Protein AF-A0AAV7S1F8-F1 (afdb_monomer_lite)

InterPro domains:
  IPR021623 Lamina-associated polypeptide 2 alpha, C-terminal [PF11560] (65-197)

Radius of gyration: 31.18 Å; chains: 1; bounding box: 88×42×94 Å

Structure (mmCIF, N/CA/C/O backbone):
data_AF-A0AAV7S1F8-F1
#
_entry.id   AF-A0AAV7S1F8-F1
#
loop_
_atom_site.group_PDB
_atom_site.id
_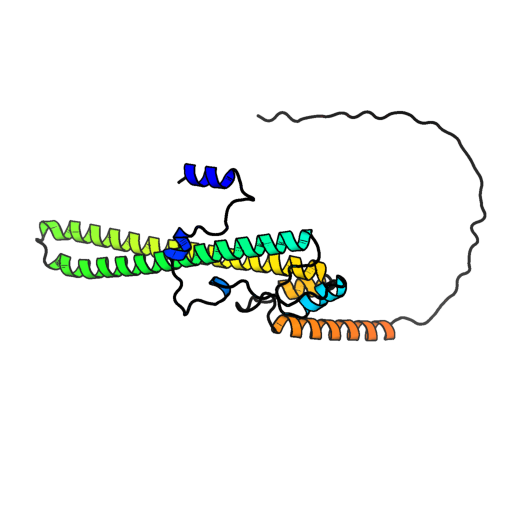atom_site.type_symbol
_atom_site.label_atom_id
_atom_site.label_alt_id
_atom_site.label_comp_id
_atom_site.label_asym_id
_atom_site.label_entity_id
_atom_site.label_seq_id
_atom_site.pdbx_PDB_ins_code
_atom_site.Cartn_x
_atom_site.Cartn_y
_atom_site.Cartn_z
_atom_site.occupancy
_atom_site.B_iso_or_equiv
_atom_site.auth_seq_id
_atom_site.auth_comp_id
_atom_site.auth_asym_id
_atom_site.auth_atom_id
_atom_site.pdbx_PDB_model_num
ATOM 1 N N . MET A 1 1 ? 8.610 -2.572 20.935 1.00 66.56 1 MET A N 1
ATOM 2 C CA . MET A 1 1 ? 8.535 -2.104 19.530 1.00 66.56 1 MET A CA 1
ATOM 3 C C . MET A 1 1 ? 9.903 -1.729 18.959 1.00 66.56 1 MET A C 1
ATOM 5 O O . MET A 1 1 ? 10.378 -2.435 18.079 1.00 66.56 1 MET A O 1
ATOM 9 N N . LEU A 1 2 ? 10.596 -0.712 19.491 1.00 80.00 2 LEU A N 1
ATOM 10 C CA . LEU A 1 2 ? 11.871 -0.218 18.930 1.00 80.00 2 LEU A CA 1
ATOM 11 C C . LEU A 1 2 ? 13.000 -1.264 18.838 1.00 80.00 2 LEU A C 1
ATOM 13 O O . LEU A 1 2 ? 13.726 -1.293 17.851 1.00 80.00 2 LEU A O 1
ATOM 17 N N . ARG A 1 3 ? 13.126 -2.166 19.822 1.00 83.81 3 ARG A N 1
ATOM 18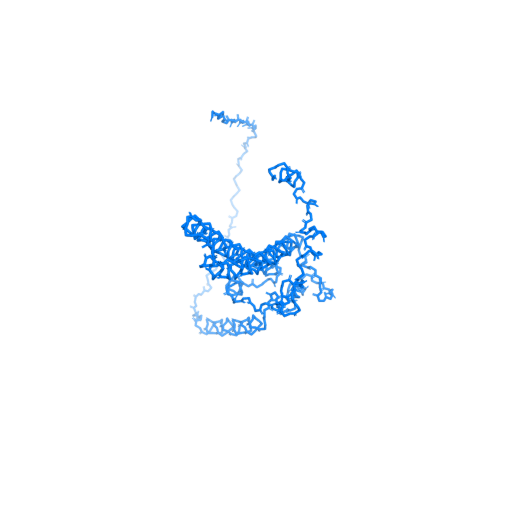 C CA . ARG A 1 3 ? 14.123 -3.256 19.795 1.00 83.81 3 ARG A CA 1
ATOM 19 C C . ARG A 1 3 ? 13.935 -4.193 18.594 1.00 83.81 3 ARG A C 1
ATOM 21 O O . ARG A 1 3 ? 14.906 -4.558 17.945 1.00 83.81 3 ARG A O 1
ATOM 28 N N . HIS A 1 4 ? 12.687 -4.540 18.285 1.00 81.12 4 HIS A N 1
ATOM 29 C CA . HIS A 1 4 ? 12.365 -5.403 17.150 1.00 81.12 4 HIS A CA 1
ATOM 30 C C . HIS A 1 4 ? 12.629 -4.694 15.815 1.00 81.12 4 HIS A C 1
ATOM 32 O O . HIS A 1 4 ? 13.236 -5.275 14.923 1.00 81.12 4 HIS A O 1
ATOM 38 N N . ALA A 1 5 ? 12.261 -3.411 15.708 1.00 82.25 5 ALA A N 1
ATOM 39 C CA . ALA A 1 5 ? 12.555 -2.602 14.525 1.00 82.25 5 ALA A CA 1
ATOM 40 C C . ALA A 1 5 ? 14.068 -2.506 14.257 1.00 82.25 5 ALA A C 1
ATOM 42 O O . ALA A 1 5 ? 14.514 -2.760 13.142 1.00 82.25 5 ALA A O 1
ATOM 43 N N . ARG A 1 6 ? 14.872 -2.241 15.297 1.00 85.25 6 ARG A N 1
ATOM 44 C CA . ARG A 1 6 ? 16.338 -2.191 15.180 1.00 85.25 6 ARG A CA 1
ATOM 45 C C . ARG A 1 6 ? 16.928 -3.495 14.652 1.00 85.25 6 ARG A C 1
ATOM 47 O O . ARG A 1 6 ? 17.835 -3.431 13.838 1.00 85.25 6 ARG A O 1
ATOM 54 N N . GLN A 1 7 ? 16.407 -4.650 15.067 1.00 83.31 7 GLN A N 1
ATOM 55 C CA . GLN A 1 7 ? 16.862 -5.947 14.561 1.00 83.31 7 GLN A CA 1
ATOM 56 C C . GLN A 1 7 ? 16.609 -6.098 13.053 1.00 83.31 7 GLN A C 1
ATOM 58 O O . GLN A 1 7 ? 17.4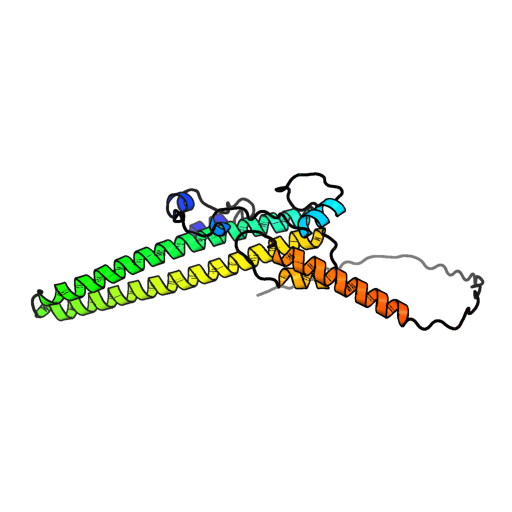80 -6.572 12.333 1.00 83.31 7 GLN A O 1
ATOM 63 N N . ILE A 1 8 ? 15.447 -5.653 12.563 1.00 82.44 8 ILE A N 1
ATOM 64 C CA . ILE A 1 8 ? 15.120 -5.684 11.129 1.00 82.44 8 ILE A CA 1
ATOM 65 C C . ILE A 1 8 ? 16.064 -4.769 10.333 1.00 82.44 8 ILE A C 1
ATOM 67 O O . ILE A 1 8 ? 16.462 -5.117 9.222 1.00 82.44 8 ILE A O 1
ATOM 71 N N . PHE A 1 9 ? 16.448 -3.624 10.902 1.00 85.31 9 PHE A N 1
ATOM 72 C CA . PHE A 1 9 ? 17.325 -2.651 10.245 1.00 85.31 9 PHE A CA 1
ATOM 73 C C . PHE A 1 9 ? 18.791 -3.093 10.131 1.00 85.31 9 PHE A C 1
ATOM 75 O O . PHE A 1 9 ? 19.504 -2.533 9.306 1.00 85.31 9 PHE A O 1
ATOM 82 N N . GLN A 1 10 ? 19.240 -4.096 10.896 1.00 86.25 10 GLN A N 1
ATOM 83 C CA . GLN A 1 10 ? 20.620 -4.600 10.806 1.00 86.25 10 GLN A CA 1
ATOM 84 C C . GLN A 1 10 ? 20.891 -5.366 9.501 1.00 86.25 10 GLN A C 1
ATOM 86 O O . GLN A 1 10 ? 21.996 -5.308 8.972 1.00 86.25 10 GLN A O 1
ATOM 91 N N . GLU A 1 11 ? 19.892 -6.064 8.948 1.00 84.88 11 GLU A N 1
ATOM 92 C CA . GLU A 1 11 ? 20.046 -6.862 7.722 1.00 84.88 11 GLU A CA 1
ATOM 93 C C . GLU A 1 11 ? 18.927 -6.569 6.699 1.00 84.88 11 GLU A C 1
ATOM 95 O O . GLU A 1 11 ? 18.093 -7.433 6.394 1.00 84.88 11 GLU A O 1
ATOM 100 N N . PRO A 1 12 ? 18.892 -5.359 6.108 1.00 79.12 12 PRO A N 1
ATOM 101 C CA . PRO A 1 12 ? 17.776 -4.918 5.264 1.00 79.12 12 PRO A CA 1
ATOM 102 C C . PRO A 1 12 ? 17.577 -5.804 4.021 1.00 79.12 12 PRO A C 1
ATOM 104 O O . PRO A 1 12 ? 16.444 -6.060 3.591 1.00 79.12 12 PRO A O 1
ATOM 107 N N . VAL A 1 13 ? 18.674 -6.337 3.474 1.00 77.62 13 VAL A N 1
ATOM 108 C CA . VAL A 1 13 ? 18.667 -7.211 2.291 1.00 77.62 13 VAL A CA 1
ATOM 109 C C . VAL A 1 13 ? 18.078 -8.588 2.602 1.00 77.62 13 VAL A C 1
ATOM 111 O O . VAL A 1 13 ? 17.335 -9.121 1.782 1.00 77.62 13 VAL A O 1
ATOM 114 N N . LYS A 1 14 ? 18.362 -9.148 3.786 1.00 76.38 14 LYS A N 1
ATOM 115 C CA . LYS A 1 14 ? 17.926 -10.502 4.176 1.00 76.38 14 LYS A CA 1
ATOM 116 C C . LYS A 1 14 ? 16.541 -10.534 4.819 1.00 76.38 14 LYS A C 1
ATOM 118 O O . LYS A 1 14 ? 15.938 -11.600 4.929 1.00 76.38 14 LYS A O 1
ATOM 123 N N . SER A 1 15 ? 16.030 -9.380 5.244 1.00 76.12 15 SER A N 1
ATOM 124 C CA . SER A 1 15 ? 14.695 -9.277 5.826 1.00 76.12 15 SER A CA 1
ATOM 125 C C . SER A 1 15 ? 13.628 -9.798 4.850 1.00 76.12 15 SER A C 1
ATOM 127 O O . SER A 1 15 ? 13.581 -9.429 3.675 1.00 76.12 15 SER A O 1
ATOM 129 N N . ARG A 1 16 ? 12.764 -10.698 5.328 1.00 70.44 16 ARG A N 1
ATOM 130 C CA . ARG A 1 16 ? 11.658 -11.232 4.526 1.00 70.44 16 ARG A CA 1
ATOM 131 C C . ARG A 1 16 ? 10.566 -10.180 4.360 1.00 70.44 16 ARG A C 1
ATOM 133 O O . ARG A 1 16 ? 10.306 -9.387 5.260 1.00 70.44 16 ARG A O 1
ATOM 140 N N . ALA A 1 17 ? 9.887 -10.219 3.215 1.00 70.44 17 ALA A N 1
ATOM 141 C CA . ALA A 1 17 ? 8.720 -9.379 2.952 1.00 70.44 17 ALA A CA 1
ATOM 142 C C . ALA A 1 17 ? 7.570 -9.667 3.937 1.00 70.44 17 ALA A C 1
ATOM 144 O O . ALA A 1 17 ? 6.863 -8.753 4.345 1.00 70.44 17 ALA A O 1
ATOM 145 N N . ILE A 1 18 ? 7.407 -10.932 4.341 1.00 71.81 18 ILE A N 1
ATOM 146 C CA . ILE A 1 18 ? 6.324 -11.391 5.216 1.00 71.81 18 ILE A CA 1
ATOM 147 C C . ILE A 1 18 ? 6.887 -12.300 6.307 1.00 71.81 18 ILE A C 1
ATOM 149 O O . ILE A 1 18 ? 7.788 -13.107 6.064 1.00 71.81 18 ILE A O 1
ATOM 153 N N . THR A 1 19 ? 6.309 -12.211 7.504 1.00 71.50 19 THR A N 1
ATOM 154 C CA . THR A 1 19 ? 6.464 -13.255 8.521 1.00 71.50 19 THR A CA 1
ATOM 155 C C . THR A 1 19 ? 5.330 -14.280 8.379 1.00 71.50 19 THR A C 1
ATOM 157 O O . THR A 1 19 ? 4.173 -13.868 8.283 1.00 71.50 19 THR A O 1
ATOM 160 N N . PRO A 1 20 ? 5.596 -15.599 8.453 1.00 72.56 20 PRO A N 1
ATOM 161 C CA . PRO A 1 20 ? 4.551 -16.634 8.367 1.00 72.56 20 PRO A CA 1
ATOM 162 C C . PRO A 1 20 ? 3.400 -16.442 9.369 1.00 72.56 20 PRO A C 1
ATOM 164 O O . PRO A 1 20 ? 2.266 -16.861 9.150 1.00 72.56 20 PRO A O 1
ATOM 167 N N . ARG A 1 21 ? 3.682 -15.756 10.483 1.00 78.06 21 ARG A N 1
ATOM 168 C CA . ARG A 1 21 ? 2.693 -15.384 11.497 1.00 78.06 21 ARG A CA 1
ATOM 169 C C . ARG A 1 21 ? 1.596 -14.470 10.948 1.00 78.06 21 ARG A C 1
ATOM 171 O O . ARG A 1 21 ? 0.434 -14.670 11.283 1.00 78.06 21 ARG A O 1
ATOM 178 N N . VAL A 1 22 ? 1.962 -13.453 10.167 1.00 77.75 22 VAL A N 1
ATOM 179 C CA . VAL A 1 22 ? 1.009 -12.478 9.607 1.00 77.75 22 VAL A CA 1
ATOM 180 C C . VAL A 1 22 ? 0.102 -13.162 8.591 1.00 77.75 22 VAL A C 1
ATOM 182 O O . VAL A 1 22 ? -1.111 -13.012 8.670 1.00 77.75 22 VAL A O 1
ATOM 185 N N . GLU A 1 23 ? 0.681 -13.992 7.727 1.00 72.81 23 GLU A N 1
ATOM 186 C CA . GLU A 1 23 ? -0.046 -14.752 6.709 1.00 72.81 23 GLU A CA 1
ATOM 187 C C . GLU A 1 23 ? -1.059 -15.734 7.317 1.00 72.81 23 GLU A C 1
ATOM 189 O O . GLU A 1 23 ? -2.198 -15.818 6.865 1.00 72.81 23 GLU A O 1
ATOM 194 N N . LYS A 1 24 ? -0.685 -16.425 8.403 1.00 81.94 24 LYS A N 1
ATOM 195 C CA . LYS A 1 24 ? -1.595 -17.337 9.111 1.00 81.94 24 LYS A CA 1
ATOM 196 C C . LYS A 1 24 ? -2.713 -16.604 9.860 1.00 81.94 24 LYS A C 1
ATOM 198 O O . LYS A 1 24 ? -3.816 -17.139 9.958 1.00 81.94 24 LYS A O 1
ATOM 203 N N . LYS A 1 25 ? -2.415 -15.432 10.436 1.00 84.38 25 LYS A N 1
ATOM 204 C CA . LYS A 1 25 ? -3.330 -14.706 11.330 1.00 84.38 25 LYS A CA 1
ATOM 205 C C . LYS A 1 25 ? -4.351 -13.855 10.576 1.00 84.38 25 LYS A C 1
ATOM 207 O O . LYS A 1 25 ? -5.507 -13.825 10.978 1.00 84.38 25 LYS A O 1
ATOM 212 N N . TYR A 1 26 ? -3.932 -13.169 9.517 1.00 81.81 26 TYR A N 1
ATOM 213 C CA . TYR A 1 26 ? -4.764 -12.211 8.787 1.00 81.81 26 TYR A CA 1
ATOM 214 C C . TYR A 1 26 ? -5.081 -12.765 7.400 1.00 81.81 26 TYR A C 1
ATOM 216 O O . TYR A 1 26 ? -4.536 -12.319 6.386 1.00 81.81 26 TYR A O 1
ATOM 224 N N . LYS A 1 27 ? -5.919 -13.806 7.376 1.00 71.44 27 LYS A N 1
ATOM 225 C CA . LYS A 1 27 ? -6.374 -14.418 6.127 1.00 71.44 27 LYS A CA 1
ATOM 226 C C . LYS A 1 27 ? -7.294 -13.442 5.397 1.00 71.44 27 LYS A C 1
ATOM 228 O O . LYS A 1 27 ? -8.265 -12.965 5.974 1.00 71.44 27 LYS A O 1
ATOM 233 N N . ALA A 1 28 ? -6.967 -13.172 4.140 1.00 64.56 28 ALA A N 1
ATOM 234 C CA . ALA A 1 28 ? -7.835 -12.445 3.229 1.00 64.56 28 ALA A CA 1
ATOM 235 C C . ALA A 1 28 ? -9.097 -13.285 2.948 1.00 64.56 28 ALA A C 1
ATOM 237 O O . ALA A 1 28 ? -8.958 -14.486 2.677 1.00 64.56 28 ALA A O 1
ATOM 238 N N . PRO A 1 29 ? -10.309 -12.709 3.022 1.00 66.31 29 PRO A N 1
ATOM 239 C CA . PRO A 1 29 ? -11.496 -13.324 2.447 1.00 66.31 29 PRO A CA 1
ATOM 240 C C . PRO A 1 29 ? -11.254 -13.707 0.977 1.00 66.31 29 PRO A C 1
ATOM 242 O O . PRO A 1 29 ? -10.522 -13.010 0.277 1.00 66.31 29 PRO A O 1
ATOM 245 N N . PRO A 1 30 ? -11.879 -14.779 0.465 1.00 58.81 30 PRO A N 1
ATOM 246 C CA . PRO A 1 30 ? -11.721 -15.192 -0.934 1.00 58.81 30 PRO A CA 1
ATOM 247 C C . PRO A 1 30 ? -12.235 -14.151 -1.946 1.00 58.81 30 PRO A C 1
ATOM 249 O O . PRO A 1 30 ? -11.937 -14.255 -3.130 1.00 58.81 30 PRO A O 1
ATOM 252 N N . THR A 1 31 ? -12.990 -13.152 -1.485 1.00 63.97 31 THR A N 1
ATOM 253 C CA . THR A 1 31 ? -13.454 -11.990 -2.255 1.00 63.97 31 THR A CA 1
ATOM 254 C C . THR A 1 31 ? -12.429 -10.860 -2.361 1.00 63.97 31 THR A C 1
ATOM 256 O O . THR A 1 31 ? -12.685 -9.899 -3.083 1.00 63.97 31 THR A O 1
ATOM 259 N N . ASP A 1 32 ? -11.300 -10.931 -1.649 1.00 64.56 32 ASP A N 1
ATOM 260 C CA . ASP A 1 32 ? -10.269 -9.900 -1.745 1.00 64.56 32 ASP A CA 1
ATOM 261 C C . ASP A 1 32 ? -9.616 -9.917 -3.140 1.00 64.56 32 ASP A C 1
ATOM 263 O O . ASP A 1 32 ? -9.343 -10.990 -3.689 1.00 64.56 32 ASP A O 1
ATOM 267 N N . PRO A 1 33 ? -9.314 -8.741 -3.713 1.00 61.56 33 PRO A N 1
ATOM 268 C CA . PRO A 1 33 ? -8.712 -8.641 -5.033 1.00 61.56 33 PRO A CA 1
ATOM 269 C C . PRO A 1 33 ? -7.423 -9.463 -5.186 1.00 61.56 33 PRO A C 1
ATOM 271 O O . PRO A 1 33 ? -6.536 -9.456 -4.324 1.00 61.56 33 PRO A O 1
ATOM 274 N N . ALA A 1 34 ? -7.267 -10.118 -6.338 1.00 57.59 34 ALA A N 1
ATOM 275 C CA . ALA A 1 34 ? -6.130 -10.990 -6.634 1.00 57.59 34 ALA A CA 1
ATOM 276 C C 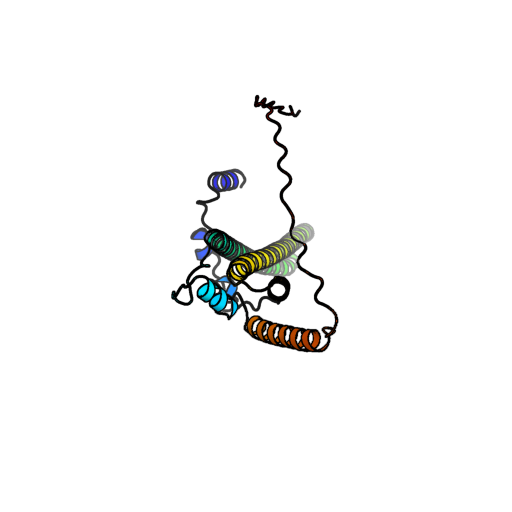. ALA A 1 34 ? -4.758 -10.283 -6.557 1.00 57.59 34 ALA A C 1
ATOM 278 O O . ALA A 1 34 ? -3.747 -10.945 -6.295 1.00 57.59 34 ALA A O 1
ATOM 279 N N . PHE A 1 35 ? -4.687 -8.951 -6.712 1.00 60.59 35 PHE A N 1
ATOM 280 C CA . PHE A 1 35 ? -3.431 -8.199 -6.549 1.00 60.59 35 PHE A CA 1
ATOM 281 C C . PHE A 1 35 ? -2.872 -8.238 -5.125 1.00 60.59 35 PHE A C 1
ATOM 283 O O . PHE A 1 35 ? -1.682 -7.998 -4.920 1.00 60.59 35 PHE A O 1
ATOM 290 N N . ILE A 1 36 ? -3.715 -8.537 -4.134 1.00 59.09 36 ILE A N 1
ATOM 291 C CA . ILE A 1 36 ? -3.320 -8.614 -2.728 1.00 59.09 36 ILE A CA 1
ATOM 292 C C . ILE A 1 36 ? -2.610 -9.951 -2.456 1.00 59.09 36 ILE A C 1
ATOM 294 O O . ILE A 1 36 ? -1.853 -10.066 -1.491 1.00 59.09 36 ILE A O 1
ATOM 298 N N . THR A 1 37 ? -2.834 -10.982 -3.277 1.00 54.97 37 THR A N 1
ATOM 299 C CA . THR A 1 37 ? -2.395 -12.368 -3.028 1.00 54.97 37 THR A CA 1
ATOM 300 C C . THR A 1 37 ? -1.407 -12.908 -4.061 1.00 54.97 37 THR A C 1
ATOM 302 O O . THR A 1 37 ? -0.633 -13.803 -3.724 1.00 54.97 37 THR A O 1
ATOM 305 N N . SER A 1 38 ? -1.383 -12.369 -5.283 1.00 56.78 38 SER A N 1
ATOM 306 C CA . SER A 1 38 ? -0.621 -12.932 -6.403 1.00 56.78 38 SER A CA 1
ATOM 307 C C . SER A 1 38 ? 0.485 -12.003 -6.915 1.00 56.78 38 SER A C 1
ATOM 309 O O . SER A 1 38 ? 0.384 -10.774 -6.889 1.00 56.78 38 SER A O 1
ATOM 311 N N . GLN A 1 39 ? 1.583 -12.596 -7.399 1.00 69.69 39 GLN A N 1
ATOM 312 C CA . GLN A 1 39 ? 2.543 -11.849 -8.206 1.00 69.69 39 GLN A CA 1
ATOM 313 C C . GLN A 1 39 ? 1.846 -11.476 -9.512 1.00 69.69 39 GLN A C 1
ATOM 315 O O . GLN A 1 39 ? 1.637 -12.349 -10.344 1.00 69.69 39 GLN A O 1
ATOM 320 N N . LEU A 1 40 ? 1.492 -10.196 -9.674 1.00 73.62 40 LEU A N 1
ATOM 321 C CA . LEU A 1 40 ? 0.852 -9.705 -10.899 1.00 73.62 40 LEU A CA 1
ATOM 322 C C . LEU A 1 40 ? 1.651 -10.178 -12.121 1.00 73.62 40 LEU A C 1
ATOM 324 O O . LEU A 1 40 ? 2.833 -9.788 -12.217 1.00 73.62 40 LEU A O 1
ATOM 328 N N . PRO A 1 41 ? 1.050 -10.998 -13.003 1.00 73.81 41 PRO A N 1
ATOM 329 C CA . PRO A 1 41 ? 1.728 -11.491 -14.184 1.00 73.81 41 PRO A CA 1
ATOM 330 C C . PRO A 1 41 ? 2.096 -10.299 -15.070 1.00 73.81 41 PRO A C 1
ATOM 332 O O . PRO A 1 41 ? 1.373 -9.292 -15.108 1.00 73.81 41 PRO A O 1
ATOM 335 N N . PRO A 1 42 ? 3.263 -10.349 -15.725 1.00 68.56 42 PRO A N 1
ATOM 336 C CA . PRO A 1 42 ? 3.742 -9.219 -16.493 1.00 68.56 42 PRO A CA 1
ATOM 337 C C . PRO A 1 42 ? 3.231 -9.240 -17.949 1.00 68.56 42 PRO A C 1
ATOM 339 O O . PRO A 1 42 ? 3.494 -8.281 -18.665 1.00 68.56 42 PRO A O 1
ATOM 342 N N . ASP A 1 43 ? 2.520 -10.288 -18.383 1.00 77.00 43 ASP A N 1
ATOM 343 C CA . ASP A 1 43 ? 2.101 -10.531 -19.774 1.00 77.00 43 ASP A CA 1
ATOM 344 C C . ASP A 1 43 ? 1.532 -9.284 -20.474 1.00 77.00 43 ASP A C 1
ATOM 346 O O . ASP A 1 43 ? 0.473 -8.779 -20.123 1.00 77.00 43 ASP A O 1
ATOM 350 N N . SER A 1 44 ? 2.287 -8.768 -21.451 1.00 83.44 44 SER A N 1
ATOM 351 C CA . SER A 1 44 ? 1.964 -7.581 -22.256 1.00 83.44 44 SER A CA 1
ATOM 352 C C . SER A 1 44 ? 2.965 -7.436 -23.409 1.00 83.44 44 SER A C 1
ATOM 354 O O . SER A 1 44 ? 4.084 -7.973 -23.368 1.00 83.44 44 SER A O 1
ATOM 356 N N . VAL A 1 45 ? 2.611 -6.630 -24.418 1.00 84.94 45 VAL A N 1
ATOM 357 C CA . VAL A 1 45 ? 3.517 -6.176 -25.489 1.00 84.94 45 VAL A CA 1
ATOM 358 C C . VAL A 1 45 ? 4.811 -5.568 -24.931 1.00 84.94 45 VAL A C 1
ATOM 360 O O . VAL A 1 45 ? 5.868 -5.702 -25.555 1.00 84.94 45 VAL A O 1
ATOM 363 N N . VAL A 1 46 ? 4.775 -4.945 -23.746 1.00 83.69 46 VAL A N 1
ATOM 364 C CA . VAL A 1 46 ? 5.969 -4.385 -23.089 1.00 83.69 46 VAL A CA 1
ATOM 365 C C . VAL A 1 46 ? 6.983 -5.467 -22.734 1.00 83.69 46 VAL A C 1
ATOM 367 O O . VAL A 1 46 ? 8.175 -5.325 -23.024 1.00 83.69 46 VAL A O 1
ATOM 370 N N . VAL A 1 47 ? 6.514 -6.569 -22.152 1.00 85.38 47 VAL A N 1
ATOM 371 C CA . VAL A 1 47 ? 7.358 -7.716 -21.801 1.00 85.38 47 VAL A CA 1
ATOM 372 C C . VAL A 1 47 ? 7.887 -8.397 -23.050 1.00 85.38 47 VAL A C 1
ATOM 374 O O . VAL A 1 47 ? 9.078 -8.703 -23.121 1.00 85.38 47 VAL A O 1
ATOM 377 N N . GLY A 1 48 ? 7.034 -8.574 -24.063 1.00 84.50 48 GLY A N 1
ATOM 378 C CA . GLY A 1 48 ? 7.443 -9.114 -25.358 1.00 84.50 48 GLY A CA 1
ATOM 379 C C . GLY A 1 48 ? 8.561 -8.288 -26.003 1.00 84.50 48 GLY A C 1
ATOM 380 O O . GLY A 1 48 ? 9.577 -8.841 -26.429 1.00 84.50 48 GLY A O 1
ATOM 381 N N . ALA A 1 49 ? 8.428 -6.958 -26.008 1.00 84.38 49 ALA A N 1
ATOM 382 C CA . ALA A 1 49 ? 9.444 -6.047 -26.534 1.00 84.38 49 ALA A CA 1
ATOM 383 C C . ALA A 1 49 ? 10.765 -6.129 -25.750 1.00 84.38 49 ALA A C 1
ATOM 385 O O . ALA A 1 49 ? 11.834 -6.237 -26.355 1.00 84.38 49 ALA A O 1
ATOM 386 N N . ALA A 1 50 ? 10.698 -6.145 -24.415 1.00 84.62 50 ALA A N 1
ATOM 387 C CA . ALA A 1 50 ? 11.872 -6.290 -23.554 1.00 84.62 50 ALA A CA 1
ATOM 388 C C . ALA A 1 50 ? 12.621 -7.607 -23.806 1.00 84.62 50 ALA A C 1
ATOM 390 O O . ALA A 1 50 ? 13.847 -7.613 -23.932 1.00 84.62 50 ALA A O 1
ATOM 391 N N . ARG A 1 51 ? 11.890 -8.719 -23.939 1.00 84.50 51 ARG A N 1
ATOM 392 C CA . ARG A 1 51 ? 12.468 -10.044 -24.213 1.00 84.50 51 ARG A CA 1
ATOM 393 C C . ARG A 1 51 ? 13.096 -10.126 -25.595 1.00 84.50 51 ARG A C 1
ATOM 395 O O . ARG A 1 51 ? 14.236 -10.575 -25.711 1.00 84.50 51 ARG A O 1
ATOM 402 N N . LYS A 1 52 ? 12.392 -9.630 -26.619 1.00 84.56 52 LYS A N 1
ATOM 403 C CA . LYS A 1 52 ? 12.898 -9.581 -27.996 1.00 84.56 52 LYS A CA 1
ATOM 404 C C . LYS A 1 52 ? 14.214 -8.814 -28.066 1.00 84.56 52 LYS A C 1
ATOM 406 O O . LYS A 1 52 ? 15.160 -9.281 -28.685 1.00 84.56 52 LYS A O 1
ATOM 411 N N . ARG A 1 53 ? 14.300 -7.665 -27.392 1.00 82.19 53 ARG A N 1
ATOM 412 C CA . ARG A 1 53 ? 15.521 -6.850 -27.362 1.00 82.19 53 ARG A CA 1
ATOM 413 C C . ARG A 1 53 ? 16.695 -7.555 -26.680 1.00 82.19 53 ARG A C 1
ATOM 415 O O . ARG A 1 53 ? 17.841 -7.309 -27.036 1.00 82.19 53 ARG A O 1
ATOM 422 N N . ALA A 1 54 ? 16.416 -8.416 -25.708 1.00 80.38 54 ALA A N 1
ATOM 423 C CA . ALA A 1 54 ? 17.426 -9.182 -24.992 1.00 80.38 54 ALA A CA 1
ATOM 424 C C . ALA A 1 54 ? 17.789 -10.521 -25.653 1.00 80.38 54 ALA A C 1
ATOM 426 O O . ALA A 1 54 ? 18.560 -11.274 -25.064 1.00 80.38 54 ALA A O 1
ATOM 427 N N . ASN A 1 55 ? 17.231 -10.838 -26.831 1.00 78.38 55 ASN A N 1
ATOM 428 C CA . ASN A 1 55 ? 17.364 -12.145 -27.485 1.00 78.38 55 ASN A CA 1
ATOM 429 C C . ASN A 1 55 ? 17.039 -13.323 -26.538 1.00 78.38 55 ASN A C 1
ATOM 431 O O . ASN A 1 55 ? 17.683 -14.368 -26.583 1.00 78.38 55 ASN A O 1
ATOM 435 N N . SER A 1 56 ? 16.056 -13.139 -25.649 1.00 69.75 56 SER A N 1
ATOM 436 C CA . SER A 1 56 ? 15.693 -14.110 -24.610 1.00 69.75 56 SER A CA 1
ATOM 437 C C . SER A 1 56 ? 14.389 -14.828 -24.963 1.00 69.75 56 SER A C 1
ATOM 439 O O . SER A 1 56 ? 13.371 -14.171 -25.173 1.00 69.75 56 SER A O 1
ATOM 441 N N . TYR A 1 57 ? 14.401 -16.167 -24.968 1.00 60.84 57 TYR A N 1
ATOM 442 C CA . TYR A 1 57 ? 13.256 -17.028 -25.329 1.00 60.84 57 TYR A CA 1
ATOM 443 C C . TYR A 1 57 ? 12.498 -17.619 -24.122 1.00 60.84 57 TYR A C 1
ATOM 445 O O . TYR A 1 57 ? 11.732 -18.567 -24.261 1.00 60.84 57 TYR A O 1
ATOM 453 N N . THR A 1 58 ? 12.716 -17.099 -22.916 1.00 57.97 58 THR A N 1
ATOM 454 C CA . THR A 1 58 ? 12.119 -17.626 -21.678 1.00 57.97 58 THR A CA 1
ATOM 455 C C . THR A 1 58 ? 10.650 -17.215 -21.474 1.00 57.97 58 THR A C 1
ATOM 457 O O . THR A 1 58 ? 10.249 -16.094 -21.798 1.00 57.97 58 THR A O 1
ATOM 460 N N . SER A 1 59 ? 9.862 -18.145 -20.915 1.00 56.53 59 SER A N 1
ATOM 461 C CA . SER A 1 59 ? 8.400 -18.088 -20.725 1.00 56.53 59 SER A CA 1
ATOM 462 C C . SER A 1 59 ? 7.894 -17.008 -19.744 1.00 56.53 59 SER A C 1
ATOM 464 O O . SER A 1 59 ? 8.674 -16.383 -19.027 1.00 56.53 59 SER A O 1
ATOM 466 N N . GLY A 1 60 ? 6.560 -16.825 -19.727 1.00 55.47 60 GLY A N 1
ATOM 467 C CA . GLY A 1 60 ? 5.724 -15.794 -19.069 1.00 55.47 60 GLY A CA 1
ATOM 468 C C . GLY A 1 60 ? 6.209 -15.165 -17.757 1.00 55.47 60 GLY A C 1
ATOM 469 O O . GLY A 1 60 ? 6.197 -13.941 -17.656 1.00 55.47 60 GLY A O 1
ATOM 470 N N . ASP A 1 61 ? 6.770 -15.936 -16.826 1.00 62.78 61 ASP A N 1
ATOM 471 C CA . ASP A 1 61 ? 7.177 -15.439 -15.498 1.00 62.78 61 ASP A CA 1
ATOM 472 C C . ASP A 1 61 ? 8.644 -14.999 -15.367 1.00 62.78 61 ASP A C 1
ATOM 474 O O . ASP A 1 61 ? 9.098 -14.615 -14.282 1.00 62.78 61 ASP A O 1
ATOM 478 N N . ALA A 1 62 ? 9.421 -15.042 -16.452 1.00 68.88 62 ALA A N 1
ATOM 479 C CA . ALA A 1 62 ? 10.827 -14.658 -16.401 1.00 68.88 62 ALA A CA 1
ATOM 480 C C . ALA A 1 62 ? 10.995 -13.177 -15.996 1.00 68.88 62 ALA A C 1
ATOM 482 O O . ALA A 1 62 ? 10.225 -12.334 -16.460 1.00 68.88 62 ALA A O 1
ATOM 483 N N . PRO A 1 63 ? 11.998 -12.833 -15.164 1.00 79.50 63 PRO A N 1
ATOM 484 C CA . PRO A 1 63 ? 12.249 -11.457 -14.739 1.00 79.50 63 PRO A CA 1
ATOM 485 C C . PRO A 1 63 ? 12.785 -10.594 -15.902 1.00 79.50 63 PRO A C 1
ATOM 487 O O . PRO A 1 63 ? 13.164 -11.144 -16.942 1.00 79.50 63 PRO A O 1
ATOM 490 N N . PRO A 1 64 ? 12.878 -9.256 -15.743 1.00 82.44 64 PRO A N 1
ATOM 491 C CA . PRO A 1 64 ? 13.482 -8.393 -16.756 1.00 82.44 64 PRO A CA 1
ATOM 492 C C . PRO A 1 64 ? 14.882 -8.885 -17.176 1.00 82.44 64 PRO A C 1
ATOM 494 O O . PRO A 1 64 ? 15.605 -9.451 -16.359 1.00 82.44 64 PRO A O 1
ATOM 497 N N . PRO A 1 65 ? 15.315 -8.681 -18.425 1.00 83.56 65 PRO A N 1
ATOM 498 C CA . PRO A 1 65 ? 16.586 -9.237 -18.896 1.00 83.56 65 PRO A CA 1
ATOM 499 C C . PRO A 1 65 ? 17.823 -8.558 -18.281 1.00 83.56 65 PRO A C 1
ATOM 501 O O . PRO A 1 65 ? 18.824 -9.213 -17.990 1.00 83.56 65 PRO A O 1
ATOM 504 N N . ASP A 1 66 ? 17.752 -7.248 -18.047 1.00 88.44 66 ASP A N 1
ATOM 505 C CA . ASP A 1 66 ? 18.845 -6.451 -17.483 1.00 88.44 66 ASP A CA 1
ATOM 506 C C . ASP A 1 66 ? 19.005 -6.662 -15.967 1.00 88.44 66 ASP A C 1
ATOM 508 O O . ASP A 1 66 ? 18.027 -6.682 -15.219 1.00 88.44 66 ASP A O 1
ATOM 512 N N . LYS A 1 67 ? 20.254 -6.756 -15.489 1.00 90.25 67 LYS A N 1
ATOM 513 C CA . LYS A 1 67 ? 20.577 -7.024 -14.077 1.00 90.25 67 LYS A CA 1
ATOM 514 C C . LYS A 1 67 ? 19.985 -5.980 -13.131 1.00 90.25 67 LYS A C 1
ATOM 516 O O . LYS A 1 67 ? 19.447 -6.370 -12.096 1.00 90.25 67 LYS A O 1
ATOM 521 N N . GLU A 1 68 ? 20.078 -4.695 -13.461 1.00 92.00 68 GLU A N 1
ATOM 522 C CA . GLU A 1 68 ? 19.533 -3.633 -12.606 1.00 92.00 68 GLU A CA 1
ATOM 523 C C . GLU A 1 68 ? 18.004 -3.630 -12.639 1.00 92.00 68 GLU A C 1
ATOM 525 O O . GLU A 1 68 ? 17.353 -3.564 -11.599 1.00 92.00 68 GLU A O 1
ATOM 530 N N . SER A 1 69 ? 17.417 -3.836 -13.815 1.00 91.25 69 SER A N 1
ATOM 531 C CA . SER A 1 69 ? 15.967 -3.964 -13.975 1.00 91.25 69 SER A CA 1
ATOM 532 C C . SER A 1 69 ? 15.398 -5.148 -13.180 1.00 91.25 69 SER A C 1
ATOM 534 O O . SER A 1 69 ? 14.354 -5.016 -12.546 1.00 91.25 69 SER A O 1
ATOM 536 N N . ARG A 1 70 ? 16.115 -6.280 -13.093 1.00 90.88 70 ARG A N 1
ATOM 537 C CA . ARG A 1 70 ? 15.734 -7.395 -12.202 1.00 90.88 70 ARG A CA 1
ATOM 538 C C . ARG A 1 70 ? 15.699 -6.998 -10.736 1.00 90.88 70 ARG A C 1
ATOM 540 O O . ARG A 1 70 ? 14.785 -7.404 -10.025 1.00 90.88 70 ARG A O 1
ATOM 547 N N . LYS A 1 71 ? 16.685 -6.224 -10.275 1.00 92.00 71 LYS A N 1
ATOM 548 C CA . LYS A 1 71 ? 16.719 -5.748 -8.886 1.00 92.00 71 LYS A CA 1
ATOM 549 C C . LYS A 1 71 ? 15.537 -4.826 -8.599 1.00 92.00 71 LYS A C 1
ATOM 551 O O . LYS A 1 71 ? 14.912 -4.979 -7.555 1.00 92.00 71 LYS A O 1
ATOM 556 N N . PHE A 1 72 ? 15.205 -3.922 -9.523 1.00 92.69 72 PHE A N 1
ATOM 557 C CA . PHE A 1 72 ? 14.049 -3.037 -9.378 1.00 92.69 72 PHE A CA 1
ATOM 558 C C . PHE A 1 72 ? 12.723 -3.800 -9.375 1.00 92.69 72 PHE A C 1
ATOM 560 O O . PHE A 1 72 ? 11.906 -3.563 -8.489 1.00 92.69 72 PHE A O 1
ATOM 567 N N . ASP A 1 73 ? 12.517 -4.755 -10.288 1.00 91.50 73 ASP A N 1
ATOM 568 C CA . ASP A 1 73 ? 11.298 -5.577 -10.277 1.00 91.50 73 ASP A CA 1
ATOM 569 C C . ASP A 1 73 ? 11.196 -6.410 -8.989 1.00 91.50 73 ASP A C 1
ATOM 571 O O . ASP A 1 73 ? 10.142 -6.429 -8.356 1.00 91.50 73 ASP A O 1
ATOM 575 N N . ALA A 1 74 ? 12.297 -7.014 -8.526 1.00 89.38 74 ALA A N 1
ATOM 576 C CA . ALA A 1 74 ? 12.324 -7.751 -7.263 1.00 89.38 74 ALA A CA 1
ATOM 577 C C . ALA A 1 74 ? 12.019 -6.855 -6.048 1.00 89.38 74 ALA A C 1
ATOM 579 O O . ALA A 1 74 ? 11.246 -7.245 -5.169 1.00 89.38 74 ALA A O 1
ATOM 580 N N . ALA A 1 75 ? 12.586 -5.645 -6.004 1.00 90.62 75 ALA A N 1
ATOM 581 C CA . ALA A 1 75 ? 12.298 -4.662 -4.964 1.00 90.62 75 ALA A CA 1
ATOM 582 C C . ALA A 1 75 ? 10.822 -4.246 -4.994 1.00 90.62 75 ALA A C 1
ATOM 584 O O . ALA A 1 75 ? 10.153 -4.288 -3.963 1.00 90.62 75 ALA A O 1
ATOM 585 N N . GLY A 1 76 ? 10.284 -3.935 -6.174 1.00 91.31 76 GLY A N 1
ATOM 586 C CA . GLY A 1 76 ? 8.874 -3.606 -6.344 1.00 91.31 76 GLY A CA 1
ATOM 587 C C . GLY A 1 76 ? 7.951 -4.755 -5.926 1.00 91.31 76 GLY A C 1
ATOM 588 O O . GLY A 1 76 ? 7.014 -4.535 -5.168 1.00 91.31 76 GLY A O 1
ATOM 589 N N . LYS A 1 77 ? 8.243 -6.006 -6.309 1.00 88.50 77 LYS A N 1
ATOM 590 C CA . LYS A 1 77 ? 7.490 -7.190 -5.848 1.00 88.50 77 LYS A CA 1
ATOM 591 C C . LYS A 1 77 ? 7.492 -7.303 -4.323 1.00 88.50 77 LYS A C 1
ATOM 593 O O . LYS A 1 77 ? 6.444 -7.526 -3.722 1.00 88.50 77 LYS A O 1
ATOM 598 N N . ARG A 1 78 ? 8.651 -7.108 -3.686 1.00 89.00 78 ARG A N 1
ATOM 599 C CA . ARG A 1 78 ? 8.781 -7.136 -2.222 1.00 89.00 78 ARG A CA 1
ATOM 600 C C . ARG A 1 78 ? 7.949 -6.042 -1.548 1.00 89.00 78 ARG A C 1
ATOM 602 O O . ARG A 1 78 ? 7.246 -6.347 -0.588 1.00 89.00 78 ARG A O 1
ATOM 609 N N . VAL A 1 79 ? 8.000 -4.810 -2.058 1.00 90.75 79 VAL A N 1
ATOM 610 C CA . VAL A 1 79 ? 7.222 -3.677 -1.528 1.00 90.75 79 VAL A CA 1
ATOM 611 C C . VAL A 1 79 ? 5.720 -3.915 -1.704 1.00 90.75 79 VAL A C 1
ATOM 613 O O . VAL A 1 79 ? 4.968 -3.725 -0.751 1.00 90.75 79 VAL A O 1
ATOM 616 N N . ALA A 1 80 ? 5.284 -4.404 -2.870 1.00 89.00 80 ALA A N 1
ATOM 617 C CA . ALA A 1 80 ? 3.881 -4.740 -3.122 1.00 89.00 80 ALA A CA 1
ATOM 618 C C . ALA A 1 80 ? 3.367 -5.783 -2.120 1.00 89.00 80 ALA A C 1
ATOM 620 O O . ALA A 1 80 ? 2.328 -5.589 -1.496 1.00 89.00 80 ALA A O 1
ATOM 621 N N . VAL A 1 81 ? 4.138 -6.852 -1.902 1.00 86.38 81 VAL A N 1
ATOM 622 C CA . VAL A 1 81 ? 3.807 -7.897 -0.929 1.00 86.38 81 VAL A CA 1
ATOM 623 C C . VAL A 1 81 ? 3.735 -7.337 0.497 1.00 86.38 81 VAL A C 1
ATOM 625 O O . VAL A 1 81 ? 2.802 -7.649 1.235 1.00 86.38 81 VAL A O 1
ATOM 628 N N . GLN A 1 82 ? 4.689 -6.502 0.911 1.00 88.19 82 GLN A N 1
ATOM 629 C CA . GLN A 1 82 ? 4.669 -5.877 2.239 1.00 88.19 82 GLN A CA 1
ATOM 630 C C . GLN A 1 82 ? 3.427 -5.007 2.440 1.00 88.19 82 GLN A C 1
ATOM 632 O O . GLN A 1 82 ? 2.740 -5.131 3.455 1.00 88.19 82 GLN A O 1
ATOM 637 N N . ALA A 1 83 ? 3.110 -4.173 1.454 1.00 90.56 83 ALA A N 1
ATOM 638 C CA . ALA A 1 83 ? 1.961 -3.287 1.498 1.00 90.56 83 ALA A CA 1
ATOM 639 C C . ALA A 1 83 ? 0.632 -4.055 1.483 1.00 90.56 83 ALA A C 1
ATOM 641 O O . ALA A 1 83 ? -0.244 -3.762 2.290 1.00 90.56 83 ALA A O 1
ATOM 642 N N . ALA A 1 84 ? 0.506 -5.103 0.666 1.00 87.44 84 ALA A N 1
ATOM 643 C CA . ALA A 1 84 ? -0.665 -5.979 0.670 1.00 87.44 84 ALA A CA 1
ATOM 644 C C . ALA A 1 84 ? -0.915 -6.602 2.055 1.00 87.44 84 ALA A C 1
ATOM 646 O O . ALA A 1 84 ? -2.050 -6.668 2.521 1.00 87.44 84 ALA A O 1
ATOM 647 N N . ASN A 1 85 ? 0.143 -6.998 2.770 1.00 86.19 85 ASN A N 1
ATOM 648 C CA . ASN A 1 85 ? -0.001 -7.490 4.141 1.00 86.19 85 ASN A CA 1
ATOM 649 C C . ASN A 1 85 ? -0.402 -6.394 5.129 1.00 86.19 85 ASN A C 1
ATOM 651 O O . ASN A 1 85 ? -1.233 -6.646 6.000 1.00 86.19 85 ASN A O 1
ATOM 655 N N . GLN A 1 86 ? 0.161 -5.191 5.001 1.00 90.44 86 GLN A N 1
ATOM 656 C CA . GLN A 1 86 ? -0.241 -4.053 5.828 1.00 90.44 86 GLN A CA 1
ATOM 657 C C . GLN A 1 86 ? -1.728 -3.737 5.636 1.00 90.44 86 GLN A C 1
ATOM 659 O O . GLN A 1 86 ? -2.439 -3.529 6.617 1.00 90.44 86 GLN A O 1
ATOM 664 N N . TRP A 1 87 ? -2.207 -3.786 4.392 1.00 89.88 87 TRP A N 1
ATOM 665 C CA . TRP A 1 87 ? -3.618 -3.617 4.068 1.00 89.88 87 TRP A CA 1
ATOM 666 C C . TRP A 1 87 ? -4.492 -4.686 4.743 1.00 89.88 87 TRP A C 1
ATOM 668 O O . TRP A 1 87 ? -5.478 -4.343 5.387 1.00 89.88 87 TRP A O 1
ATOM 678 N N . ARG A 1 88 ? -4.103 -5.973 4.708 1.00 88.19 88 ARG A N 1
ATOM 679 C CA . ARG A 1 88 ? -4.850 -7.057 5.390 1.00 88.19 88 ARG A CA 1
ATOM 680 C C . ARG A 1 88 ? -4.922 -6.867 6.905 1.00 88.19 88 ARG A C 1
ATOM 682 O O . ARG A 1 88 ? -5.960 -7.134 7.515 1.00 88.19 88 ARG A O 1
ATOM 689 N N . ILE A 1 89 ? -3.822 -6.423 7.518 1.00 91.12 89 ILE A N 1
ATOM 690 C CA . ILE A 1 89 ? -3.775 -6.107 8.951 1.00 91.12 89 ILE A CA 1
ATOM 691 C C . ILE A 1 89 ? -4.747 -4.967 9.255 1.00 91.12 89 ILE A C 1
ATOM 693 O O . ILE A 1 89 ? -5.569 -5.107 10.157 1.00 91.12 89 ILE A O 1
ATOM 697 N N . ALA A 1 90 ? -4.688 -3.885 8.477 1.00 92.69 90 ALA A N 1
ATOM 698 C CA . ALA A 1 90 ? -5.562 -2.730 8.630 1.00 92.69 90 ALA A CA 1
ATOM 699 C C . ALA A 1 90 ? -7.044 -3.103 8.457 1.00 92.69 90 ALA A C 1
ATOM 701 O O . ALA A 1 90 ? -7.867 -2.761 9.302 1.00 92.69 90 ALA A O 1
ATOM 702 N N . ASN A 1 91 ? -7.383 -3.893 7.434 1.00 91.06 91 ASN A N 1
ATOM 703 C CA . ASN A 1 91 ? -8.744 -4.387 7.220 1.00 91.06 91 ASN A CA 1
ATOM 704 C C . ASN A 1 91 ? -9.242 -5.208 8.424 1.00 91.06 91 ASN A C 1
ATOM 706 O O . ASN A 1 91 ? -10.334 -4.985 8.943 1.00 91.06 91 ASN A O 1
ATOM 710 N N . SER A 1 92 ? -8.398 -6.105 8.942 1.00 90.75 92 SER A N 1
ATOM 711 C CA . SER A 1 92 ? -8.727 -6.898 10.133 1.00 90.75 92 SER A CA 1
ATOM 712 C C . SER A 1 92 ? -8.930 -6.021 11.377 1.00 90.75 92 SER A C 1
ATOM 714 O O . SER A 1 92 ? -9.844 -6.262 12.160 1.00 90.75 92 SER A O 1
ATOM 716 N N . GLN A 1 93 ? -8.099 -4.992 11.564 1.00 93.56 93 GLN A N 1
ATOM 717 C CA . GLN A 1 93 ? -8.226 -4.041 12.673 1.00 93.56 93 GLN A CA 1
ATOM 718 C C . GLN A 1 93 ? -9.504 -3.204 12.576 1.00 93.56 93 GLN A C 1
ATOM 720 O O . GLN A 1 93 ? -10.144 -2.974 13.603 1.00 93.56 93 GLN A O 1
ATOM 725 N N . ALA A 1 94 ? -9.898 -2.802 11.365 1.00 93.62 94 ALA A N 1
ATOM 726 C CA . ALA A 1 94 ? -11.146 -2.091 11.124 1.00 93.62 94 ALA A CA 1
ATOM 727 C C . ALA A 1 94 ? -12.361 -2.967 11.457 1.00 93.62 94 ALA A C 1
ATOM 729 O O . ALA A 1 94 ? -13.281 -2.500 12.124 1.00 93.62 94 ALA A O 1
ATOM 730 N N . LEU A 1 95 ? -12.359 -4.240 11.045 1.00 92.69 95 LEU A N 1
ATOM 731 C CA . LEU A 1 95 ? -13.438 -5.184 11.361 1.00 92.69 95 LEU A CA 1
ATOM 732 C C . LEU A 1 95 ? -13.597 -5.388 12.872 1.00 92.69 95 LEU A C 1
ATOM 734 O O . LEU A 1 95 ? -14.712 -5.289 13.379 1.00 92.69 95 LEU A O 1
ATOM 738 N N . LEU A 1 96 ? -12.491 -5.605 13.592 1.00 94.38 96 LEU A N 1
ATOM 739 C CA . LEU A 1 96 ? -12.512 -5.728 15.054 1.00 94.38 96 LEU A CA 1
ATOM 740 C C . LEU A 1 96 ? -13.034 -4.451 15.719 1.00 94.38 96 LEU A C 1
ATOM 742 O O . LEU A 1 96 ? -13.916 -4.521 16.562 1.00 94.38 96 LEU A O 1
ATOM 746 N N . ALA A 1 97 ? -12.571 -3.280 15.283 1.00 96.56 97 ALA A N 1
ATOM 747 C CA . ALA A 1 97 ? -13.018 -2.012 15.851 1.00 96.56 97 ALA A CA 1
ATOM 748 C C . ALA A 1 97 ? -14.511 -1.736 15.602 1.00 96.56 97 ALA A C 1
ATOM 750 O O . ALA A 1 97 ? -15.176 -1.143 16.449 1.00 96.56 97 ALA A O 1
ATOM 751 N N . ARG A 1 98 ? -15.058 -2.173 14.459 1.00 95.50 98 ARG A N 1
ATOM 752 C CA . ARG A 1 98 ? -16.504 -2.101 14.181 1.00 95.50 98 ARG A CA 1
ATOM 753 C C . ARG A 1 98 ? -17.302 -3.032 15.086 1.00 95.50 98 ARG A C 1
ATOM 755 O O . ARG A 1 98 ? -18.378 -2.649 15.532 1.00 95.50 98 ARG A O 1
ATOM 762 N N . TYR A 1 99 ? -16.778 -4.224 15.357 1.00 96.25 99 TYR A N 1
ATOM 763 C CA . TYR A 1 99 ? -17.383 -5.149 16.308 1.00 96.25 99 TYR A CA 1
ATOM 764 C C . TYR A 1 99 ? -17.373 -4.559 17.723 1.00 96.25 99 TYR A C 1
ATOM 766 O O . TYR A 1 99 ? -18.428 -4.467 18.342 1.00 96.25 99 TYR A O 1
ATOM 774 N N . ASP A 1 100 ? -16.227 -4.050 18.185 1.00 96.38 100 ASP A N 1
ATOM 775 C CA . ASP A 1 100 ? -16.105 -3.378 19.486 1.00 96.38 100 ASP A CA 1
ATOM 776 C C . ASP A 1 100 ? -17.069 -2.189 19.593 1.00 96.38 100 ASP A C 1
ATOM 778 O O . ASP A 1 100 ? -17.741 -2.018 20.607 1.00 96.38 100 ASP A O 1
ATOM 782 N N . ARG A 1 101 ? -17.202 -1.396 18.519 1.00 96.25 101 ARG A N 1
ATOM 783 C CA . ARG A 1 101 ? -18.162 -0.288 18.459 1.00 96.25 101 ARG A CA 1
ATOM 784 C C . ARG A 1 101 ? -19.592 -0.768 18.704 1.00 96.25 101 ARG A C 1
ATOM 786 O O . ARG A 1 101 ? -20.278 -0.177 19.530 1.00 96.25 101 ARG A O 1
ATOM 793 N N . ALA A 1 102 ? -20.010 -1.837 18.027 1.00 96.81 102 ALA A N 1
ATOM 794 C CA . ALA A 1 102 ? -21.340 -2.410 18.208 1.00 96.81 102 ALA A CA 1
ATOM 795 C C . ALA A 1 102 ? -21.569 -2.895 19.652 1.00 96.81 102 ALA A C 1
ATOM 797 O O . ALA A 1 102 ? -22.650 -2.692 20.193 1.00 96.81 102 ALA A O 1
ATOM 798 N N . HIS A 1 103 ? -20.542 -3.441 20.317 1.00 96.31 103 HIS A N 1
ATOM 799 C CA . HIS A 1 103 ? -20.643 -3.855 21.726 1.00 96.31 103 HIS A CA 1
ATOM 800 C C . HIS A 1 103 ? -20.865 -2.660 22.647 1.00 96.31 103 HIS A C 1
ATOM 802 O O . HIS A 1 103 ? -21.670 -2.729 23.573 1.00 96.31 103 HIS A O 1
ATOM 808 N N . TRP A 1 104 ? -20.173 -1.548 22.395 1.00 97.25 104 TRP A N 1
ATOM 809 C CA . TRP A 1 104 ? -20.399 -0.324 23.155 1.00 97.25 104 TRP A CA 1
ATOM 810 C C . TRP A 1 104 ? -21.786 0.271 22.904 1.00 97.25 104 TRP A C 1
ATOM 812 O O . TRP A 1 104 ? -22.403 0.788 23.834 1.00 97.25 104 TRP A O 1
ATOM 822 N N . ASP A 1 105 ? -22.295 0.181 21.675 1.00 95.81 105 ASP A N 1
ATOM 823 C CA . ASP A 1 105 ? -23.663 0.591 21.350 1.00 95.81 105 ASP A CA 1
ATOM 824 C C . ASP A 1 105 ? -24.698 -0.290 22.087 1.00 95.81 105 ASP A C 1
ATOM 826 O O . ASP A 1 105 ? -25.650 0.235 22.657 1.00 95.81 105 ASP A O 1
ATOM 830 N N . GLU A 1 106 ? -24.476 -1.603 22.203 1.00 95.56 106 GLU A N 1
ATOM 831 C CA . GLU A 1 106 ? -25.322 -2.494 23.016 1.00 95.56 106 GLU A CA 1
ATOM 832 C C . GLU A 1 106 ? -25.240 -2.182 24.520 1.00 95.56 106 GLU A C 1
ATOM 834 O O . GLU A 1 106 ? -26.267 -2.104 25.202 1.00 95.56 106 GLU A O 1
ATOM 839 N N . MET A 1 107 ? -24.034 -1.939 25.049 1.00 94.94 107 MET A N 1
ATOM 840 C CA . MET A 1 107 ? -23.844 -1.559 26.455 1.00 94.94 107 MET A CA 1
ATOM 841 C C . MET A 1 107 ? -24.599 -0.280 26.818 1.00 94.94 107 MET A C 1
ATOM 843 O O . MET A 1 107 ? -25.057 -0.153 27.955 1.00 94.94 107 MET A O 1
ATOM 847 N N . GLN A 1 108 ? -24.782 0.641 25.867 1.00 93.50 108 GLN A N 1
ATOM 848 C CA . GLN A 1 108 ? -25.554 1.862 26.079 1.00 93.50 108 GLN A CA 1
ATOM 849 C C . GLN A 1 108 ? -26.978 1.570 26.575 1.00 93.50 108 GLN A C 1
ATOM 851 O O . GLN A 1 108 ? -27.460 2.256 27.477 1.00 93.50 108 GLN A O 1
ATOM 856 N N . HIS A 1 109 ? -27.621 0.526 26.047 1.00 93.06 109 HIS A N 1
ATOM 857 C CA . HIS A 1 109 ? -28.967 0.110 26.453 1.00 93.06 109 HIS A CA 1
ATOM 858 C C . HIS A 1 109 ? -28.989 -0.553 27.838 1.00 93.06 109 HIS A C 1
ATOM 860 O O . HIS A 1 109 ? -29.954 -0.426 28.593 1.00 93.06 109 HIS A O 1
ATOM 866 N N . LEU A 1 110 ? -27.905 -1.231 28.220 1.00 94.25 110 LEU A N 1
ATOM 867 C CA . LEU A 1 110 ? -27.798 -1.876 29.530 1.00 94.25 110 LEU A CA 1
ATOM 868 C C . LEU A 1 110 ? -27.628 -0.863 30.667 1.00 94.25 110 LEU A C 1
ATOM 870 O O . LEU A 1 110 ? -28.053 -1.132 31.790 1.00 94.25 110 LEU A O 1
ATOM 874 N N . ILE A 1 111 ? -27.070 0.321 30.387 1.00 95.94 111 ILE A N 1
ATOM 875 C CA . ILE A 1 111 ? -26.846 1.352 31.410 1.00 95.94 111 ILE A CA 1
ATOM 876 C C . ILE A 1 111 ? -28.152 1.819 32.062 1.00 95.94 111 ILE A C 1
ATOM 878 O O . ILE A 1 111 ? -28.154 2.154 33.245 1.00 95.94 111 ILE A O 1
ATOM 882 N N . GLU A 1 112 ? -29.267 1.818 31.334 1.00 92.00 112 GLU A N 1
ATOM 883 C CA . GLU A 1 112 ? -30.565 2.258 31.864 1.00 92.00 112 GLU A CA 1
ATOM 884 C C . GLU A 1 112 ? -31.055 1.394 33.037 1.00 92.00 112 GLU A C 1
ATOM 886 O O . GLU A 1 112 ? -31.791 1.879 33.895 1.00 92.00 112 GLU A O 1
ATOM 891 N N . HIS A 1 113 ? -30.573 0.151 33.123 1.00 95.00 113 HIS A N 1
ATOM 892 C CA . HIS A 1 113 ? -30.918 -0.813 34.167 1.00 95.00 113 HIS A CA 1
ATOM 893 C C . HIS A 1 113 ? -30.012 -0.719 35.406 1.00 95.00 113 HIS A C 1
ATOM 895 O O . HIS A 1 113 ? -30.271 -1.380 36.412 1.00 95.00 113 HIS A O 1
ATOM 901 N N . LEU A 1 114 ? -28.942 0.083 35.360 1.00 95.44 114 LEU A N 1
ATOM 902 C CA . LEU A 1 114 ? -28.046 0.276 36.501 1.00 95.44 114 LEU A CA 1
ATOM 903 C C . LEU A 1 114 ? -28.666 1.215 37.550 1.00 95.44 114 LEU A C 1
ATOM 905 O O . LEU A 1 114 ? -29.435 2.113 37.192 1.00 95.44 114 LEU A O 1
ATOM 909 N N . PRO A 1 115 ? -28.277 1.100 38.834 1.00 97.12 115 PRO A N 1
ATOM 910 C CA . PRO A 1 115 ? -28.621 2.093 39.848 1.00 97.12 115 PRO A CA 1
ATOM 911 C C . PRO A 1 115 ? -28.181 3.503 39.431 1.00 97.12 115 PRO A C 1
ATOM 913 O O . PRO A 1 115 ? -27.104 3.686 38.848 1.00 97.12 115 PRO A O 1
ATOM 916 N N . LYS A 1 116 ? -29.017 4.511 39.714 1.00 95.50 116 LYS A N 1
ATOM 917 C CA . LYS A 1 116 ? -28.857 5.892 39.212 1.00 95.50 116 LYS A CA 1
ATOM 918 C C . LYS A 1 116 ? -27.491 6.493 39.547 1.00 95.50 116 LYS A C 1
ATOM 920 O O . LYS A 1 116 ? -26.931 7.226 38.733 1.00 95.50 116 LYS A O 1
ATOM 925 N N . GLU A 1 117 ? -26.944 6.159 40.710 1.00 96.06 117 GLU A N 1
ATOM 926 C CA . GLU A 1 117 ? -25.636 6.601 41.187 1.00 96.06 117 GLU A CA 1
ATOM 927 C C . GLU A 1 117 ? -24.473 6.153 40.284 1.00 96.06 117 GLU A C 1
ATOM 929 O O . GLU A 1 117 ? -23.467 6.859 40.185 1.00 96.06 117 GLU A O 1
ATOM 934 N N . PHE A 1 118 ? -24.617 5.036 39.562 1.00 96.25 118 PHE A N 1
ATOM 935 C CA . PHE A 1 118 ? -23.588 4.510 38.658 1.00 96.25 118 PHE A CA 1
ATOM 936 C C . PHE A 1 118 ? -23.826 4.869 37.190 1.00 96.25 118 PHE A C 1
ATOM 938 O O . PHE A 1 118 ? -22.868 4.899 36.415 1.00 96.25 118 PHE A O 1
ATOM 945 N N . GLN A 1 119 ? -25.063 5.197 36.801 1.00 96.44 119 GLN A N 1
ATOM 946 C CA . GLN A 1 119 ? -25.426 5.451 35.402 1.00 96.44 119 GLN A CA 1
ATOM 947 C C . GLN A 1 119 ? -24.558 6.527 34.746 1.00 96.44 119 GLN A C 1
ATOM 949 O O . GLN A 1 119 ? -24.087 6.338 33.627 1.00 96.44 119 GLN A O 1
ATOM 954 N N . LYS A 1 120 ? -24.304 7.649 35.435 1.00 96.31 120 LYS A N 1
ATOM 955 C CA . LYS A 1 120 ? -23.487 8.744 34.882 1.00 96.31 120 LYS A CA 1
ATOM 956 C C . LYS A 1 120 ? -22.074 8.272 34.531 1.00 96.31 120 LYS A C 1
ATOM 958 O O . LYS A 1 120 ? -21.590 8.549 33.438 1.00 96.31 120 LYS A O 1
ATOM 963 N N . ARG A 1 121 ? -21.426 7.548 35.449 1.00 96.25 121 ARG A N 1
ATOM 964 C CA . ARG A 1 121 ? -20.073 7.017 35.238 1.00 96.25 121 ARG A CA 1
ATOM 965 C C . ARG A 1 121 ? -20.068 5.952 34.141 1.00 96.25 121 ARG A C 1
ATOM 967 O O . ARG A 1 121 ? -19.167 5.957 33.313 1.00 96.25 121 ARG A O 1
ATOM 974 N N . ALA A 1 122 ? -21.071 5.078 34.108 1.00 97.00 122 ALA A N 1
ATOM 975 C CA . ALA A 1 122 ? -21.177 4.048 33.080 1.00 97.00 122 ALA A CA 1
ATOM 976 C C . ALA A 1 122 ? -21.347 4.653 31.674 1.00 97.00 122 ALA A C 1
ATOM 978 O O . ALA A 1 122 ? -20.634 4.248 30.760 1.00 97.00 122 ALA A O 1
ATOM 979 N N . LYS A 1 123 ? -22.197 5.683 31.513 1.00 96.75 123 LYS A N 1
ATOM 980 C CA . LYS A 1 123 ? -22.347 6.422 30.241 1.00 96.75 123 LYS A CA 1
ATOM 981 C C . LYS A 1 123 ? -21.025 7.010 29.759 1.00 96.75 123 LYS A C 1
ATOM 983 O O . LYS A 1 123 ? -20.701 6.868 28.588 1.00 96.75 123 LYS A O 1
ATOM 988 N N . GLN A 1 124 ? -20.246 7.610 30.660 1.00 97.31 124 GLN A N 1
ATOM 989 C CA . GLN A 1 124 ? -18.935 8.163 30.315 1.00 97.31 124 GLN A CA 1
ATOM 990 C C . GLN A 1 124 ? -17.973 7.083 29.794 1.00 97.31 124 GLN A C 1
ATOM 992 O O . GLN A 1 124 ? -17.287 7.306 28.801 1.00 97.31 124 GLN A O 1
ATOM 997 N N . VAL A 1 125 ? -17.932 5.910 30.436 1.00 97.88 125 VAL A N 1
ATOM 998 C CA . VAL A 1 125 ? -17.077 4.793 29.995 1.00 97.88 125 VAL A CA 1
ATOM 999 C C . VAL A 1 125 ? -17.507 4.276 28.623 1.00 97.88 125 VAL A C 1
ATOM 1001 O O . VAL A 1 125 ? -16.656 4.023 27.774 1.00 97.88 125 VAL A O 1
ATOM 1004 N N . VAL A 1 126 ? -18.816 4.146 28.386 1.00 97.88 126 VAL A N 1
ATOM 1005 C CA . VAL A 1 126 ? -19.335 3.723 27.079 1.00 97.88 126 VAL A CA 1
ATOM 1006 C C . VAL A 1 126 ? -18.999 4.746 25.998 1.00 97.88 126 VAL A C 1
ATOM 1008 O O . VAL A 1 126 ? -18.501 4.357 24.946 1.00 97.88 126 VAL A O 1
ATOM 1011 N N . GLU A 1 127 ? -19.187 6.041 26.257 1.00 97.50 127 GLU A N 1
ATOM 1012 C CA . GLU A 1 127 ? -18.819 7.115 25.326 1.00 97.50 127 GLU A CA 1
ATOM 1013 C C . GLU A 1 127 ? -17.313 7.106 25.002 1.00 97.50 127 GLU A C 1
ATOM 1015 O O . GLU A 1 127 ? -16.910 7.251 23.845 1.00 97.50 127 GLU A O 1
ATOM 1020 N N . GLU A 1 128 ? -16.460 6.879 26.001 1.00 97.88 128 GLU A N 1
ATOM 1021 C CA . GLU A 1 128 ? -15.019 6.748 25.795 1.00 97.88 128 GLU A CA 1
ATOM 1022 C C . GLU A 1 128 ? -14.673 5.519 24.942 1.00 97.88 128 GLU A C 1
ATOM 1024 O O . GLU A 1 128 ? -13.931 5.641 23.964 1.00 97.88 128 GLU A O 1
ATOM 1029 N N . GLY A 1 129 ? -15.257 4.355 25.242 1.00 97.81 129 GLY A N 1
ATOM 1030 C CA . GLY A 1 129 ? -15.076 3.132 24.455 1.00 97.81 129 GLY A CA 1
ATOM 1031 C C . GLY A 1 129 ? -15.508 3.311 22.998 1.00 97.81 129 GLY A C 1
ATOM 1032 O O . GLY A 1 129 ? -14.764 2.997 22.066 1.00 97.81 129 GLY A O 1
ATOM 1033 N N . GLN A 1 130 ? -16.663 3.937 22.799 1.00 97.75 130 GLN A N 1
ATOM 1034 C CA . GLN A 1 130 ? -17.193 4.356 21.508 1.00 97.75 130 GLN A CA 1
ATOM 1035 C C . GLN A 1 130 ? -16.226 5.256 20.721 1.00 97.75 130 GLN A C 1
ATOM 1037 O O . GLN A 1 130 ? -16.036 5.060 19.514 1.00 97.75 130 GLN A O 1
ATOM 1042 N N . ASN A 1 131 ? -15.610 6.232 21.391 1.00 97.88 131 ASN A N 1
ATOM 1043 C CA . ASN A 1 131 ? -14.624 7.132 20.797 1.00 97.88 131 ASN A CA 1
ATOM 1044 C C . ASN A 1 131 ? -13.324 6.403 20.431 1.00 97.88 131 ASN A C 1
ATOM 1046 O O . ASN A 1 131 ? -12.781 6.629 19.346 1.00 97.88 131 ASN A O 1
ATOM 1050 N N . ILE A 1 132 ? -12.850 5.493 21.285 1.00 98.12 132 ILE A N 1
ATOM 1051 C CA . ILE A 1 132 ? -11.669 4.663 21.016 1.00 98.12 132 ILE A CA 1
ATOM 1052 C C . ILE A 1 132 ? -11.903 3.783 19.783 1.00 98.12 132 ILE A C 1
ATOM 1054 O O . ILE A 1 132 ? -11.073 3.792 18.871 1.00 98.12 132 ILE A O 1
ATOM 1058 N N . SER A 1 133 ? -13.044 3.091 19.696 1.00 97.81 133 SER A N 1
ATOM 1059 C CA . SER A 1 133 ? -13.386 2.266 18.530 1.00 97.81 133 SER A CA 1
ATOM 1060 C C . SER A 1 133 ? -13.451 3.095 17.244 1.00 97.81 133 SER A C 1
ATOM 1062 O O . SER A 1 133 ? -12.883 2.700 16.226 1.00 97.81 133 SER A O 1
ATOM 1064 N N . ASN A 1 134 ? -14.056 4.288 17.284 1.00 97.38 134 ASN A N 1
ATOM 1065 C CA . ASN A 1 134 ? -14.093 5.198 16.132 1.00 97.38 134 ASN A CA 1
ATOM 1066 C C . ASN A 1 134 ? -12.690 5.642 15.692 1.00 97.38 134 ASN A C 1
ATOM 1068 O O . ASN A 1 134 ? -12.384 5.656 14.497 1.00 97.38 134 ASN A O 1
ATOM 1072 N N . ASN A 1 135 ? -11.819 5.975 16.645 1.00 98.06 135 ASN A N 1
ATOM 1073 C CA . ASN A 1 135 ? -10.433 6.334 16.355 1.00 98.06 135 ASN A CA 1
ATOM 1074 C C . ASN A 1 135 ? -9.651 5.154 15.764 1.00 98.06 135 ASN A C 1
ATOM 1076 O O . ASN A 1 135 ? -8.873 5.344 14.830 1.00 98.06 135 ASN A O 1
ATOM 1080 N N . GLN A 1 136 ? -9.892 3.932 16.240 1.00 97.50 136 GLN A N 1
ATOM 1081 C CA . GLN A 1 136 ? -9.270 2.730 15.689 1.00 97.50 136 GLN A CA 1
ATOM 1082 C C . GLN A 1 136 ? -9.743 2.433 14.259 1.00 97.50 136 GLN A C 1
ATOM 1084 O O . GLN A 1 136 ? -8.921 2.062 13.419 1.00 97.50 136 GLN A O 1
ATOM 1089 N N . ILE A 1 137 ? -11.030 2.642 13.947 1.00 96.50 137 ILE A N 1
ATOM 1090 C CA . ILE A 1 137 ? -11.552 2.534 12.574 1.00 96.50 137 ILE A CA 1
ATOM 1091 C C . ILE A 1 137 ? -10.834 3.534 11.660 1.00 96.50 137 ILE A C 1
ATOM 1093 O O . ILE A 1 137 ? -10.315 3.134 10.620 1.00 96.50 137 ILE A O 1
ATOM 1097 N N . ARG A 1 138 ? -10.745 4.808 12.065 1.00 97.19 138 ARG A N 1
ATOM 1098 C CA . ARG A 1 138 ? -10.058 5.860 11.292 1.00 97.19 138 ARG A CA 1
ATOM 1099 C C . ARG A 1 138 ? -8.581 5.538 11.073 1.00 97.19 138 ARG A C 1
ATOM 1101 O O . ARG A 1 138 ? -8.127 5.505 9.937 1.00 97.19 138 ARG A O 1
ATOM 1108 N N . SER A 1 139 ? -7.864 5.175 12.137 1.00 97.81 139 SER A N 1
ATOM 1109 C CA . SER A 1 139 ? -6.453 4.782 12.044 1.00 97.81 139 SER A CA 1
ATOM 1110 C C . SER A 1 139 ? -6.240 3.574 11.123 1.00 97.81 139 SER A C 1
ATOM 1112 O O . SER A 1 139 ? -5.243 3.511 10.403 1.00 97.81 139 SER A O 1
ATOM 1114 N N . SER A 1 140 ? -7.184 2.629 11.108 1.00 95.69 140 SER A N 1
ATOM 1115 C CA . SER A 1 140 ? -7.144 1.486 10.193 1.00 95.69 140 SER A CA 1
ATOM 1116 C C . SER A 1 140 ? -7.381 1.913 8.738 1.00 95.69 140 SER A C 1
ATOM 1118 O O . SER A 1 140 ? -6.704 1.413 7.844 1.00 95.69 140 SER A O 1
ATOM 1120 N N . MET A 1 141 ? -8.286 2.864 8.484 1.00 94.69 141 MET A N 1
ATOM 1121 C CA . MET A 1 141 ? -8.492 3.436 7.145 1.00 94.69 141 MET A CA 1
ATOM 1122 C C . MET A 1 141 ? -7.237 4.160 6.639 1.00 94.69 141 MET A C 1
ATOM 1124 O O . MET A 1 141 ? -6.812 3.907 5.513 1.00 94.69 141 MET A O 1
ATOM 1128 N N . ASP A 1 142 ? -6.588 4.967 7.479 1.00 97.75 142 ASP A N 1
ATOM 1129 C CA . ASP A 1 142 ? -5.343 5.666 7.124 1.00 97.75 142 ASP A CA 1
ATOM 1130 C C . ASP A 1 142 ? -4.204 4.679 6.806 1.00 97.75 142 ASP A C 1
ATOM 1132 O O . ASP A 1 142 ? -3.434 4.856 5.853 1.00 97.75 142 ASP A O 1
ATOM 1136 N N . ALA A 1 143 ? -4.108 3.588 7.576 1.00 95.25 143 ALA A N 1
ATOM 1137 C CA . ALA A 1 143 ? -3.149 2.516 7.323 1.00 95.25 143 ALA A CA 1
ATOM 1138 C C . ALA A 1 143 ? -3.434 1.780 6.001 1.00 95.25 143 ALA A C 1
ATOM 1140 O O . ALA A 1 143 ? -2.494 1.422 5.285 1.00 95.25 143 ALA A O 1
ATOM 1141 N N . ALA A 1 144 ? -4.710 1.570 5.662 1.00 92.62 144 ALA A N 1
ATOM 1142 C CA . ALA A 1 144 ? -5.123 0.961 4.403 1.00 92.62 144 ALA A CA 1
ATOM 1143 C C . ALA A 1 144 ? -4.842 1.875 3.195 1.00 92.62 144 ALA A C 1
ATOM 1145 O O . ALA A 1 144 ? -4.308 1.389 2.197 1.00 92.62 144 ALA A O 1
ATOM 1146 N N . ASP A 1 145 ? -5.113 3.183 3.292 1.00 94.69 145 ASP A N 1
ATOM 1147 C CA . ASP A 1 145 ? -4.773 4.168 2.249 1.00 94.69 145 ASP A CA 1
ATOM 1148 C C . ASP A 1 145 ? -3.255 4.227 2.017 1.00 94.69 145 ASP A C 1
ATOM 1150 O O . ASP A 1 145 ? -2.775 4.123 0.884 1.00 94.69 145 ASP A O 1
ATOM 1154 N N . THR A 1 146 ? -2.472 4.272 3.098 1.00 96.62 146 THR A N 1
ATOM 1155 C CA . THR A 1 146 ? -1.002 4.230 3.024 1.00 96.62 146 THR A CA 1
ATOM 1156 C C . THR A 1 146 ? -0.510 2.959 2.329 1.00 96.62 146 THR A C 1
ATOM 1158 O O . THR A 1 146 ? 0.388 3.005 1.479 1.00 96.62 146 THR A O 1
ATOM 1161 N N . ALA A 1 147 ? -1.105 1.808 2.652 1.00 92.88 147 ALA A N 1
ATOM 1162 C CA . ALA A 1 147 ? -0.790 0.550 1.991 1.00 92.88 147 ALA A CA 1
ATOM 1163 C C . ALA A 1 147 ? -1.141 0.592 0.493 1.00 92.88 147 ALA A C 1
ATOM 1165 O O . ALA A 1 147 ? -0.300 0.231 -0.329 1.00 92.88 147 ALA A O 1
ATOM 1166 N N . ALA A 1 148 ? -2.315 1.107 0.117 1.00 91.19 148 ALA A N 1
ATOM 1167 C CA . ALA A 1 148 ? -2.729 1.244 -1.281 1.00 91.19 148 ALA A CA 1
ATOM 1168 C C . ALA A 1 148 ? -1.763 2.133 -2.091 1.00 91.19 148 ALA A C 1
ATOM 1170 O O . ALA A 1 148 ? -1.297 1.742 -3.165 1.00 91.19 148 ALA A O 1
ATOM 1171 N N . ARG A 1 149 ? -1.354 3.284 -1.544 1.00 94.25 149 ARG A N 1
ATOM 1172 C CA . ARG A 1 149 ? -0.340 4.166 -2.162 1.00 94.25 149 ARG A CA 1
ATOM 1173 C C . ARG A 1 149 ? 1.025 3.492 -2.297 1.00 94.25 149 ARG A C 1
ATOM 1175 O O . ARG A 1 149 ? 1.734 3.699 -3.287 1.00 94.25 149 ARG A O 1
ATOM 1182 N N . THR A 1 150 ? 1.389 2.656 -1.328 1.00 93.94 150 THR A N 1
ATOM 1183 C CA . THR A 1 150 ? 2.636 1.882 -1.361 1.00 93.94 150 THR A CA 1
ATOM 1184 C C . THR A 1 150 ? 2.588 0.802 -2.448 1.00 93.94 150 THR A C 1
ATOM 1186 O O . THR A 1 150 ? 3.571 0.619 -3.167 1.00 93.94 150 THR A O 1
ATOM 1189 N N . ILE A 1 151 ? 1.440 0.140 -2.645 1.00 91.56 151 ILE A N 1
ATOM 1190 C CA . ILE A 1 151 ? 1.216 -0.786 -3.770 1.00 91.56 151 ILE A CA 1
ATOM 1191 C C . ILE A 1 151 ? 1.342 -0.041 -5.102 1.00 91.56 151 ILE A C 1
ATOM 1193 O O . ILE A 1 151 ? 2.052 -0.512 -5.988 1.00 91.56 151 ILE A O 1
ATOM 1197 N N . ASN A 1 152 ? 0.746 1.146 -5.235 1.00 91.81 152 ASN A N 1
ATOM 1198 C CA . ASN A 1 152 ? 0.870 1.949 -6.455 1.00 91.81 152 ASN A CA 1
ATOM 1199 C C . ASN A 1 152 ? 2.332 2.340 -6.759 1.00 91.81 152 ASN A C 1
ATOM 1201 O O . ASN A 1 152 ? 2.804 2.229 -7.893 1.00 91.81 152 ASN A O 1
ATOM 1205 N N . THR A 1 153 ? 3.091 2.719 -5.726 1.00 93.88 153 THR A N 1
ATOM 1206 C CA . THR A 1 153 ? 4.539 2.970 -5.843 1.00 93.88 153 THR A CA 1
ATOM 1207 C C . THR A 1 153 ? 5.284 1.716 -6.306 1.00 93.88 153 THR A C 1
ATOM 1209 O O . THR A 1 153 ? 6.119 1.776 -7.208 1.00 93.88 153 THR A O 1
ATOM 1212 N N . ALA A 1 154 ? 4.957 0.555 -5.739 1.00 92.88 154 ALA A N 1
ATOM 1213 C CA . ALA A 1 154 ? 5.555 -0.716 -6.123 1.00 92.88 154 ALA A CA 1
ATOM 1214 C C . ALA A 1 154 ? 5.254 -1.102 -7.580 1.00 92.88 154 ALA A C 1
ATOM 1216 O O . ALA A 1 154 ? 6.159 -1.527 -8.301 1.00 92.88 154 ALA A O 1
ATOM 1217 N N . VAL A 1 155 ? 4.007 -0.925 -8.028 1.00 91.62 155 VAL A N 1
ATOM 1218 C CA . VAL A 1 155 ? 3.594 -1.131 -9.426 1.00 91.62 155 VAL A CA 1
ATOM 1219 C C . VAL A 1 155 ? 4.382 -0.205 -10.347 1.00 91.62 155 VAL A C 1
ATOM 1221 O O . VAL A 1 155 ? 4.945 -0.673 -11.333 1.00 91.62 155 VAL A O 1
ATOM 1224 N N . THR A 1 156 ? 4.509 1.072 -9.990 1.00 93.50 156 THR A N 1
ATOM 1225 C CA . THR A 1 156 ? 5.299 2.057 -10.742 1.00 93.50 156 THR A CA 1
ATOM 1226 C C . THR A 1 156 ? 6.765 1.629 -10.881 1.00 93.50 156 THR A C 1
ATOM 1228 O O . THR A 1 156 ? 7.291 1.600 -11.994 1.00 93.50 156 THR A O 1
ATOM 1231 N N . ILE A 1 157 ? 7.416 1.206 -9.788 1.00 94.62 157 ILE A N 1
ATOM 1232 C CA . ILE A 1 157 ? 8.802 0.697 -9.810 1.00 94.62 157 ILE A CA 1
ATOM 1233 C C . ILE A 1 157 ? 8.933 -0.497 -10.764 1.00 94.62 157 ILE A C 1
ATOM 1235 O O . ILE A 1 157 ? 9.851 -0.548 -11.586 1.00 94.62 157 ILE A O 1
ATOM 1239 N N . ARG A 1 158 ? 8.001 -1.453 -10.683 1.00 92.62 158 ARG A N 1
ATOM 1240 C CA . ARG A 1 158 ? 7.995 -2.633 -11.557 1.00 92.62 158 ARG A CA 1
ATOM 1241 C C . ARG A 1 158 ? 7.780 -2.242 -13.018 1.00 92.62 158 ARG A C 1
ATOM 1243 O O . ARG A 1 158 ? 8.541 -2.685 -13.874 1.00 92.62 158 ARG A O 1
ATOM 1250 N N . ARG A 1 159 ? 6.808 -1.372 -13.320 1.00 93.19 159 ARG A N 1
ATOM 1251 C CA . ARG A 1 159 ? 6.564 -0.865 -14.681 1.00 93.19 159 ARG A CA 1
ATOM 1252 C C . ARG A 1 159 ? 7.811 -0.189 -15.252 1.00 93.19 159 ARG A C 1
ATOM 1254 O O . ARG A 1 159 ? 8.195 -0.496 -16.378 1.00 93.19 159 ARG A O 1
ATOM 1261 N N . HIS A 1 160 ? 8.500 0.642 -14.468 1.00 94.12 160 HIS A N 1
ATOM 1262 C CA . HIS A 1 160 ? 9.769 1.258 -14.871 1.00 94.12 160 HIS A CA 1
ATOM 1263 C C . HIS A 1 160 ? 10.855 0.230 -15.203 1.00 94.12 160 HIS A C 1
ATOM 1265 O O . HIS A 1 160 ? 11.535 0.373 -16.221 1.00 94.12 160 HIS A O 1
ATOM 1271 N N . ALA A 1 161 ? 11.015 -0.809 -14.379 1.00 93.12 161 ALA A N 1
ATOM 1272 C CA . ALA A 1 161 ? 12.001 -1.863 -14.613 1.00 93.12 161 ALA A CA 1
ATOM 1273 C C . ALA A 1 161 ? 11.795 -2.557 -15.972 1.00 93.12 161 ALA A C 1
ATOM 1275 O O . ALA A 1 161 ? 12.740 -2.773 -16.734 1.00 93.12 161 ALA A O 1
ATOM 1276 N N . TRP A 1 162 ? 10.542 -2.856 -16.309 1.00 93.00 162 TRP A N 1
ATOM 1277 C CA . TRP A 1 162 ? 10.180 -3.473 -17.582 1.00 93.00 162 TRP A CA 1
ATOM 1278 C C . TRP A 1 162 ? 10.296 -2.502 -18.763 1.00 93.00 162 TRP A C 1
ATOM 1280 O O . TRP A 1 162 ? 10.906 -2.832 -19.782 1.00 93.00 162 TRP A O 1
ATOM 1290 N N . LEU A 1 163 ? 9.808 -1.269 -18.622 1.00 93.00 163 LEU A N 1
ATOM 1291 C CA . LEU A 1 163 ? 9.880 -0.257 -19.680 1.00 93.00 163 LEU A CA 1
ATOM 1292 C C . LEU A 1 163 ? 11.324 0.110 -20.043 1.00 93.00 163 LEU A C 1
ATOM 1294 O O . LEU A 1 163 ? 11.640 0.222 -21.227 1.00 93.00 163 LEU A O 1
ATOM 1298 N N . ARG A 1 164 ? 12.231 0.189 -19.064 1.00 91.50 164 ARG A N 1
ATOM 1299 C CA . ARG A 1 164 ? 13.663 0.447 -19.299 1.00 91.50 164 ARG A CA 1
ATOM 1300 C C . ARG A 1 164 ? 14.287 -0.553 -20.276 1.00 91.50 164 ARG A C 1
ATOM 1302 O O . ARG A 1 164 ? 15.116 -0.181 -21.106 1.00 91.50 164 ARG A O 1
ATOM 1309 N N . THR A 1 165 ? 13.882 -1.818 -20.195 1.00 89.25 165 THR A N 1
ATOM 1310 C CA . THR A 1 165 ? 14.419 -2.894 -21.044 1.00 89.25 165 THR A CA 1
ATOM 1311 C C . THR A 1 165 ? 13.676 -3.045 -22.368 1.00 89.25 165 THR A C 1
ATOM 1313 O O . THR A 1 165 ? 14.263 -3.525 -23.334 1.00 89.25 165 THR A O 1
ATOM 1316 N N . SER A 1 166 ? 12.441 -2.547 -22.465 1.00 88.44 166 SER A N 1
ATOM 1317 C CA . SER A 1 166 ? 11.603 -2.620 -23.673 1.00 88.44 166 SER A CA 1
ATOM 1318 C C . SER A 1 166 ? 12.151 -1.859 -24.887 1.00 88.44 166 SER A C 1
ATOM 1320 O O . SER A 1 166 ? 11.888 -2.237 -26.025 1.00 88.44 166 SER A O 1
ATOM 1322 N N . GLY A 1 167 ? 12.925 -0.790 -24.663 1.00 88.50 167 GLY A N 1
ATOM 1323 C CA . GLY A 1 167 ? 13.426 0.074 -25.739 1.00 88.50 167 GLY A CA 1
ATOM 1324 C C . GLY A 1 167 ? 12.391 1.028 -26.339 1.00 88.50 167 GLY A C 1
ATOM 1325 O O . GLY A 1 167 ? 12.679 1.647 -27.362 1.00 88.50 167 GLY A O 1
ATOM 1326 N N . PHE A 1 168 ? 11.215 1.184 -25.721 1.00 89.69 168 PHE A N 1
ATOM 1327 C CA . PHE A 1 168 ? 10.272 2.232 -26.114 1.00 89.69 168 PHE A CA 1
ATOM 1328 C C . PHE A 1 168 ? 10.857 3.631 -25.922 1.00 89.69 168 PHE A C 1
ATOM 1330 O O . PHE A 1 168 ? 11.710 3.847 -25.060 1.00 89.69 168 PHE A O 1
ATOM 1337 N N . LYS A 1 169 ? 10.366 4.592 -26.710 1.00 89.75 169 LYS A N 1
ATOM 1338 C CA . LYS A 1 169 ? 10.730 6.003 -26.559 1.00 89.75 169 LYS A CA 1
ATOM 1339 C C . LYS A 1 169 ? 10.233 6.571 -25.218 1.00 89.75 169 LYS A C 1
ATOM 1341 O O . LYS A 1 169 ? 9.202 6.093 -24.734 1.00 89.75 169 LYS A O 1
ATOM 1346 N N . PRO A 1 170 ? 10.903 7.587 -24.642 1.00 90.50 170 PRO A N 1
ATOM 1347 C CA . PRO A 1 170 ? 10.513 8.180 -23.360 1.00 90.50 170 PRO A CA 1
ATOM 1348 C C . PRO A 1 170 ? 9.048 8.629 -23.295 1.00 90.50 170 PRO A C 1
ATOM 1350 O O . PRO A 1 170 ? 8.401 8.430 -22.273 1.00 90.50 170 PRO A O 1
ATOM 1353 N N . GLU A 1 171 ? 8.492 9.148 -24.392 1.00 88.62 171 GLU A N 1
ATOM 1354 C CA . GLU A 1 171 ? 7.105 9.628 -24.448 1.00 88.62 171 GLU A CA 1
ATOM 1355 C C . GLU A 1 171 ? 6.106 8.477 -24.262 1.00 88.62 171 GLU A C 1
ATOM 1357 O O . GLU A 1 171 ? 5.150 8.584 -23.496 1.00 88.62 171 GLU A O 1
ATOM 1362 N N . ILE A 1 172 ? 6.370 7.336 -24.911 1.00 89.12 172 ILE A N 1
ATOM 1363 C CA . ILE A 1 172 ? 5.557 6.122 -24.771 1.00 89.12 172 ILE A CA 1
ATOM 1364 C C . ILE A 1 172 ? 5.722 5.553 -23.361 1.00 89.12 172 ILE A C 1
ATOM 1366 O O . ILE A 1 172 ? 4.736 5.173 -22.739 1.00 89.12 172 ILE A O 1
ATOM 1370 N N . GLN A 1 173 ? 6.948 5.522 -22.828 1.00 92.56 173 GLN A N 1
ATOM 1371 C CA . GLN A 1 173 ? 7.185 5.048 -21.461 1.00 92.56 173 GLN A CA 1
ATOM 1372 C C . GLN A 1 173 ? 6.398 5.879 -20.439 1.00 92.56 173 GLN A C 1
ATOM 1374 O O . GLN A 1 173 ? 5.722 5.304 -19.589 1.00 92.56 173 GLN A O 1
ATOM 1379 N N . GLN A 1 174 ? 6.430 7.210 -20.551 1.00 93.00 174 GLN A N 1
ATOM 1380 C CA . GLN A 1 174 ? 5.709 8.101 -19.643 1.00 93.00 174 GLN A CA 1
ATOM 1381 C C . GLN A 1 174 ? 4.191 7.934 -19.754 1.00 93.00 174 GLN A C 1
ATOM 1383 O O . GLN A 1 174 ? 3.507 7.880 -18.732 1.00 93.00 174 GLN A O 1
ATOM 1388 N N . ALA A 1 175 ? 3.663 7.795 -20.974 1.00 91.50 175 ALA A N 1
ATOM 1389 C CA . ALA A 1 175 ? 2.246 7.518 -21.184 1.00 91.50 175 ALA A CA 1
ATOM 1390 C C . ALA A 1 175 ? 1.824 6.205 -20.505 1.00 91.50 175 ALA A C 1
ATOM 1392 O O . ALA A 1 175 ? 0.803 6.169 -19.825 1.00 91.50 175 ALA A O 1
ATOM 1393 N N . VAL A 1 176 ? 2.642 5.151 -20.621 1.00 91.19 176 VAL A N 1
ATOM 1394 C CA . VAL A 1 176 ? 2.373 3.852 -19.983 1.00 91.19 176 VAL A CA 1
ATOM 1395 C C . VAL A 1 176 ? 2.424 3.914 -18.462 1.00 91.19 176 VAL A C 1
ATOM 1397 O O . VAL A 1 176 ? 1.607 3.285 -17.792 1.00 91.19 176 VAL A O 1
ATOM 1400 N N . LEU A 1 177 ? 3.349 4.685 -17.899 1.00 92.62 177 LEU A N 1
ATOM 1401 C CA . LEU A 1 177 ? 3.452 4.856 -16.450 1.00 92.62 177 LEU A CA 1
ATOM 1402 C C . LEU A 1 177 ? 2.243 5.585 -15.858 1.00 92.62 177 LEU A C 1
ATOM 1404 O O . LEU A 1 177 ? 1.814 5.234 -14.764 1.00 92.62 177 LEU A O 1
ATOM 1408 N N . ASN A 1 178 ? 1.678 6.541 -16.596 1.00 92.12 178 ASN A N 1
ATOM 1409 C CA . ASN A 1 178 ? 0.527 7.335 -16.164 1.00 92.12 178 ASN A CA 1
ATOM 1410 C C . ASN A 1 178 ? -0.823 6.611 -16.329 1.00 92.12 178 ASN A C 1
ATOM 1412 O O . ASN A 1 178 ? -1.848 7.138 -15.900 1.00 92.12 178 ASN A O 1
ATOM 1416 N N . MET A 1 179 ? -0.853 5.429 -16.955 1.00 90.81 179 MET A N 1
ATOM 1417 C CA . MET A 1 179 ? -2.087 4.654 -17.094 1.00 90.81 179 MET A CA 1
ATOM 1418 C C . MET A 1 179 ? -2.522 4.041 -15.755 1.00 90.81 179 MET A C 1
ATOM 1420 O O . MET A 1 179 ? -1.667 3.648 -14.953 1.00 90.81 179 MET A O 1
ATOM 1424 N N . PRO A 1 180 ? -3.837 3.904 -15.507 1.00 89.81 180 PRO A N 1
ATOM 1425 C CA . PRO A 1 180 ? -4.337 3.303 -14.278 1.00 89.81 180 PRO A CA 1
ATOM 1426 C C . PRO A 1 180 ? -3.840 1.860 -14.104 1.00 89.81 180 PRO A C 1
ATOM 1428 O O . PRO A 1 180 ? -3.409 1.179 -15.042 1.00 89.81 180 PRO A O 1
ATOM 1431 N N . PHE A 1 181 ? -3.853 1.397 -12.860 1.00 87.00 181 PHE A N 1
ATOM 1432 C CA . PHE A 1 181 ? -3.567 0.012 -12.517 1.00 87.00 181 PHE A CA 1
ATOM 1433 C C . PHE A 1 181 ? -4.892 -0.738 -12.366 1.00 87.00 181 PHE A C 1
ATOM 1435 O O . PHE A 1 181 ? -5.732 -0.335 -11.572 1.00 87.00 181 PHE A O 1
ATOM 1442 N N . ASN A 1 182 ? -5.080 -1.805 -13.145 1.00 82.50 182 ASN A N 1
ATOM 1443 C CA . ASN A 1 182 ? -6.338 -2.552 -13.233 1.00 82.50 182 ASN A CA 1
ATOM 1444 C C . ASN A 1 182 ? -6.402 -3.765 -12.292 1.00 82.50 182 ASN A C 1
ATOM 1446 O O . ASN A 1 182 ? -7.234 -4.644 -12.492 1.00 82.50 182 ASN A O 1
ATOM 1450 N N . GLU A 1 183 ? -5.490 -3.849 -11.316 1.00 83.56 183 GLU A N 1
ATOM 1451 C CA . GLU A 1 183 ? -5.479 -4.877 -10.265 1.00 83.56 183 GLU A CA 1
ATOM 1452 C C . GLU A 1 183 ? -5.271 -6.332 -10.728 1.00 83.56 183 GLU A C 1
ATOM 1454 O O . GLU A 1 183 ? -5.139 -7.233 -9.902 1.00 83.56 183 GLU A O 1
ATOM 1459 N N . GLN A 1 184 ? -5.186 -6.589 -12.031 1.00 81.75 184 GLN A N 1
ATOM 1460 C CA . GLN A 1 184 ? -5.083 -7.943 -12.578 1.00 81.75 184 GLN A CA 1
ATOM 1461 C C . GLN A 1 184 ? -3.692 -8.222 -13.136 1.00 81.75 184 GLN A C 1
ATOM 1463 O O . GLN A 1 184 ? -3.148 -9.310 -12.953 1.00 81.75 184 GLN A O 1
ATOM 1468 N N . GLN A 1 185 ? -3.096 -7.235 -13.804 1.00 84.94 185 GLN A N 1
ATOM 1469 C CA . GLN A 1 185 ? -1.836 -7.393 -14.524 1.00 84.94 185 GLN A CA 1
ATOM 1470 C C . GLN A 1 185 ? -0.931 -6.189 -14.294 1.00 84.94 185 GLN A C 1
ATOM 1472 O O . GLN A 1 185 ? -1.390 -5.070 -14.062 1.00 84.94 185 GLN A O 1
ATOM 1477 N N . LEU A 1 186 ? 0.386 -6.401 -14.372 1.00 87.38 186 LEU A N 1
ATOM 1478 C CA . LEU A 1 186 ? 1.337 -5.294 -14.232 1.00 87.38 186 LEU A CA 1
ATOM 1479 C C . LEU A 1 186 ? 1.120 -4.227 -15.322 1.00 87.38 186 LEU A C 1
ATOM 1481 O O . LEU A 1 186 ? 1.204 -3.023 -15.055 1.00 87.38 186 LEU A O 1
ATOM 1485 N N . PHE A 1 187 ? 0.808 -4.688 -16.530 1.00 88.88 187 PHE A N 1
ATOM 1486 C CA . PHE A 1 187 ? 0.376 -3.893 -17.669 1.00 88.88 187 PHE A CA 1
ATOM 1487 C C . PHE A 1 187 ? -0.992 -4.426 -18.088 1.00 88.88 187 PHE A C 1
ATOM 1489 O O . PHE A 1 187 ? -1.094 -5.591 -18.446 1.00 88.88 187 PHE A O 1
ATOM 1496 N N . GLY A 1 188 ? -2.035 -3.606 -17.978 1.00 85.50 188 GLY A N 1
ATOM 1497 C CA . GLY A 1 188 ? -3.373 -4.004 -18.407 1.00 85.50 188 GLY A CA 1
ATOM 1498 C C . GLY A 1 188 ? -3.519 -4.010 -19.933 1.00 85.50 188 GLY A C 1
ATOM 1499 O O . GLY A 1 188 ? -2.681 -3.426 -20.626 1.00 85.50 188 GLY A O 1
ATOM 1500 N N . PRO A 1 189 ? -4.590 -4.605 -20.484 1.00 85.94 189 PRO A N 1
ATOM 1501 C CA . PRO A 1 189 ? -4.843 -4.627 -21.929 1.00 85.94 189 PRO A CA 1
ATOM 1502 C C . PRO A 1 189 ? -4.983 -3.217 -22.532 1.00 85.94 189 PRO A C 1
ATOM 1504 O O . PRO A 1 189 ? -4.737 -3.003 -23.725 1.00 85.94 189 PRO A O 1
ATOM 1507 N N . GLU A 1 190 ? -5.320 -2.222 -21.707 1.00 87.25 190 GLU A N 1
ATOM 1508 C CA . GLU A 1 190 ? -5.378 -0.816 -22.108 1.00 87.25 190 GLU A CA 1
ATOM 1509 C C . GLU A 1 190 ? -3.993 -0.296 -22.517 1.00 87.25 190 GLU A C 1
ATOM 1511 O O . GLU A 1 190 ? -3.880 0.517 -23.436 1.00 87.25 190 GLU A O 1
ATOM 1516 N N . VAL A 1 191 ? -2.931 -0.808 -21.883 1.00 89.38 191 VAL A N 1
ATOM 1517 C CA . VAL A 1 191 ? -1.541 -0.453 -22.191 1.00 89.38 191 VAL A CA 1
ATOM 1518 C C . VAL A 1 191 ? -1.172 -0.888 -23.601 1.00 89.38 191 VAL A C 1
ATOM 1520 O O . VAL A 1 191 ? -0.597 -0.101 -24.353 1.00 89.38 191 VAL A O 1
ATOM 1523 N N . ASP A 1 192 ? -1.519 -2.115 -23.976 1.00 88.62 192 ASP A N 1
ATOM 1524 C CA . ASP A 1 192 ? -1.190 -2.662 -25.292 1.00 88.62 192 ASP A CA 1
ATOM 1525 C C . ASP A 1 192 ? -1.910 -1.878 -26.401 1.00 88.62 192 ASP A C 1
ATOM 1527 O O . ASP A 1 192 ? -1.283 -1.457 -27.379 1.00 88.62 192 ASP A O 1
ATOM 1531 N N . THR A 1 193 ? -3.192 -1.569 -26.181 1.00 88.81 193 THR A N 1
ATOM 1532 C CA . THR A 1 193 ? -4.012 -0.746 -27.085 1.00 88.81 193 THR A CA 1
ATOM 1533 C C . THR A 1 193 ? 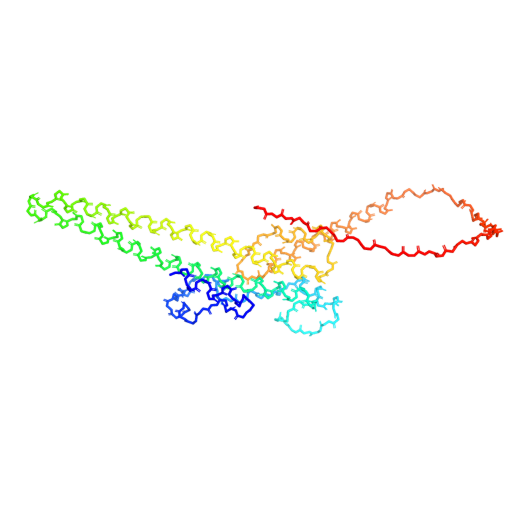-3.439 0.668 -27.238 1.00 88.81 193 THR A C 1
ATOM 1535 O O . THR A 1 193 ? -3.318 1.198 -28.347 1.00 88.81 193 THR A O 1
ATOM 1538 N N . ALA A 1 194 ? -3.038 1.293 -26.130 1.00 87.75 194 ALA A N 1
ATOM 1539 C CA . ALA A 1 194 ? -2.454 2.629 -26.135 1.00 87.75 194 ALA A CA 1
ATOM 1540 C C . ALA A 1 194 ? -1.080 2.664 -26.822 1.00 87.75 194 ALA A C 1
ATOM 1542 O O . ALA A 1 194 ? -0.804 3.588 -27.588 1.00 87.75 194 ALA A O 1
ATOM 1543 N N . ILE A 1 195 ? -0.232 1.650 -26.615 1.00 88.69 195 ILE A N 1
ATOM 1544 C CA . ILE A 1 195 ? 1.049 1.528 -27.323 1.00 88.69 195 ILE A CA 1
ATOM 1545 C C . ILE A 1 195 ? 0.818 1.401 -28.833 1.00 88.69 195 ILE A C 1
ATOM 1547 O O . ILE A 1 195 ? 1.548 2.017 -29.611 1.00 88.69 195 ILE A O 1
ATOM 1551 N N . GLU A 1 196 ? -0.175 0.620 -29.265 1.00 88.94 196 GLU A N 1
ATOM 1552 C CA . GLU A 1 196 ? -0.505 0.479 -30.685 1.00 88.94 196 GLU A CA 1
ATOM 1553 C C . GLU A 1 196 ? -0.956 1.811 -31.299 1.00 88.94 196 GLU A C 1
ATOM 1555 O O . GLU A 1 196 ? -0.447 2.210 -32.350 1.00 88.94 196 GLU A O 1
ATOM 1560 N N . LYS A 1 197 ? -1.848 2.538 -30.618 1.00 89.44 197 LYS A N 1
ATOM 1561 C CA . LYS A 1 197 ? -2.305 3.861 -31.057 1.00 89.44 197 LYS A CA 1
ATOM 1562 C C . LYS A 1 197 ? -1.147 4.859 -31.158 1.00 89.44 197 LYS A C 1
ATOM 1564 O O . LYS A 1 197 ? -0.960 5.474 -32.202 1.00 89.44 197 LYS A O 1
ATOM 1569 N N . LEU A 1 198 ? -0.314 4.955 -30.121 1.00 87.12 198 LEU A N 1
ATOM 1570 C CA . LEU A 1 198 ? 0.830 5.874 -30.097 1.00 87.12 198 LEU A CA 1
ATOM 1571 C C . LEU A 1 198 ? 1.852 5.574 -31.202 1.00 87.12 198 LEU A C 1
ATOM 1573 O O . LEU A 1 198 ? 2.470 6.496 -31.742 1.00 87.12 198 LEU A O 1
ATOM 1577 N N . LYS A 1 199 ? 2.034 4.298 -31.564 1.00 85.06 199 LYS A N 1
ATOM 1578 C CA . LYS A 1 199 ? 2.859 3.912 -32.718 1.00 85.06 199 LYS A CA 1
ATOM 1579 C C . LYS A 1 199 ? 2.265 4.440 -34.023 1.00 85.06 199 LYS A C 1
ATOM 1581 O O . LYS A 1 199 ? 2.986 5.100 -34.766 1.00 85.06 199 LYS A O 1
ATOM 1586 N N . LYS A 1 200 ? 0.964 4.226 -34.259 1.00 87.19 200 LYS A N 1
ATOM 1587 C CA . LYS A 1 200 ? 0.258 4.722 -35.457 1.00 87.19 200 LYS A CA 1
ATOM 1588 C C . LYS A 1 200 ? 0.344 6.244 -35.579 1.00 87.19 200 LYS A C 1
ATOM 1590 O O . LYS A 1 200 ? 0.671 6.748 -36.652 1.00 87.19 200 LYS A O 1
ATOM 1595 N N . ASP A 1 201 ? 0.140 6.967 -34.481 1.00 85.56 201 ASP A N 1
ATOM 1596 C CA . ASP A 1 201 ? 0.231 8.432 -34.456 1.00 85.56 201 ASP A CA 1
ATOM 1597 C C . ASP A 1 201 ? 1.663 8.905 -34.765 1.00 85.56 201 ASP A C 1
ATOM 1599 O O . ASP A 1 201 ? 1.873 9.817 -35.566 1.00 85.56 201 ASP A O 1
ATOM 1603 N N . THR A 1 202 ? 2.670 8.231 -34.195 1.00 83.06 202 THR A N 1
ATOM 1604 C CA . THR A 1 202 ? 4.089 8.526 -34.455 1.00 83.06 202 THR A CA 1
ATOM 1605 C C . THR A 1 202 ? 4.461 8.290 -35.918 1.00 83.06 202 THR A C 1
ATOM 1607 O O . THR A 1 202 ? 5.201 9.084 -36.502 1.00 83.06 202 THR A O 1
ATOM 1610 N N . ASP A 1 203 ? 3.988 7.199 -36.513 1.00 84.69 203 ASP A N 1
ATOM 1611 C CA . ASP A 1 203 ? 4.294 6.860 -37.901 1.00 84.69 203 ASP A CA 1
ATOM 1612 C C . ASP A 1 203 ? 3.563 7.794 -38.876 1.00 84.69 203 ASP A C 1
ATOM 1614 O O . ASP A 1 203 ? 4.162 8.250 -39.851 1.00 84.69 203 ASP A O 1
ATOM 1618 N N . THR A 1 204 ? 2.332 8.196 -38.550 1.00 86.00 204 THR A N 1
ATOM 1619 C CA . THR A 1 204 ? 1.577 9.217 -39.297 1.00 86.00 204 THR A CA 1
ATOM 1620 C C . THR A 1 204 ? 2.282 10.575 -39.253 1.00 86.00 204 THR A C 1
ATOM 1622 O O . THR A 1 204 ? 2.472 11.213 -40.288 1.00 86.00 204 THR A O 1
ATOM 1625 N N . ALA A 1 205 ? 2.751 11.002 -38.076 1.00 81.75 205 ALA A N 1
ATOM 1626 C CA . ALA A 1 205 ? 3.496 12.250 -37.922 1.00 81.75 205 ALA A CA 1
ATOM 1627 C C . ALA A 1 205 ? 4.822 12.238 -38.700 1.00 81.75 205 ALA A C 1
ATOM 1629 O O . ALA A 1 205 ? 5.178 13.233 -39.330 1.00 81.75 205 ALA A O 1
ATOM 1630 N N . LYS A 1 206 ? 5.541 11.106 -38.711 1.00 83.94 206 LYS A N 1
ATOM 1631 C CA . LYS A 1 206 ? 6.747 10.942 -39.539 1.00 83.94 206 LYS A CA 1
ATOM 1632 C C . LYS A 1 206 ? 6.433 11.015 -41.031 1.00 83.94 206 LYS A C 1
ATOM 1634 O O . LYS A 1 206 ? 7.180 11.665 -41.755 1.00 83.94 206 LYS A O 1
ATOM 1639 N N . ALA A 1 207 ? 5.359 10.368 -41.487 1.00 82.94 207 ALA A N 1
ATOM 1640 C CA . ALA A 1 207 ? 4.945 10.409 -42.887 1.00 82.94 207 ALA A CA 1
ATOM 1641 C C . ALA A 1 207 ? 4.608 11.845 -43.322 1.00 82.94 207 ALA A C 1
ATOM 1643 O O . ALA A 1 207 ? 5.092 12.304 -44.352 1.00 82.94 207 ALA A O 1
ATOM 1644 N N . MET A 1 208 ? 3.877 12.593 -42.491 1.00 82.94 208 MET A N 1
ATOM 1645 C CA . MET A 1 208 ? 3.594 14.012 -42.730 1.00 82.94 208 MET A CA 1
ATOM 1646 C C . MET A 1 208 ? 4.876 14.859 -42.722 1.00 82.94 208 MET A C 1
ATOM 1648 O O . MET A 1 208 ? 5.110 15.627 -43.647 1.00 82.94 208 MET A O 1
ATOM 1652 N N . GLY A 1 209 ? 5.762 14.684 -41.738 1.00 78.75 209 GLY A N 1
ATOM 1653 C CA . GLY A 1 209 ? 7.041 15.404 -41.683 1.00 78.75 209 GLY A CA 1
ATOM 1654 C C . GLY A 1 209 ? 7.973 15.110 -42.868 1.00 78.75 209 GLY A C 1
ATOM 1655 O O . GLY A 1 209 ? 8.731 15.985 -43.290 1.00 78.75 209 GLY A O 1
ATOM 1656 N N . ALA A 1 210 ? 7.890 13.910 -43.450 1.00 75.06 210 ALA A N 1
ATOM 1657 C CA . ALA A 1 210 ? 8.602 13.559 -44.677 1.00 75.06 210 ALA A CA 1
ATOM 1658 C C . ALA A 1 210 ? 8.022 14.272 -45.912 1.00 75.06 210 ALA A C 1
ATOM 1660 O O . ALA A 1 210 ? 8.785 14.674 -46.787 1.00 75.06 210 ALA A O 1
ATOM 1661 N N . LEU A 1 211 ? 6.701 14.485 -45.963 1.00 70.69 211 LEU A N 1
ATOM 1662 C CA . LEU A 1 211 ? 6.035 15.242 -47.032 1.00 70.69 211 LEU A CA 1
ATOM 1663 C C . LEU A 1 211 ? 6.319 16.753 -46.963 1.00 70.69 211 LEU A C 1
ATOM 1665 O O . LEU A 1 211 ? 6.315 17.419 -47.993 1.00 70.69 211 LEU A O 1
ATOM 1669 N N . TYR A 1 212 ? 6.605 17.283 -45.770 1.00 59.75 212 TYR A N 1
ATOM 1670 C CA . TYR A 1 212 ? 6.925 18.700 -45.544 1.00 59.75 212 TYR A CA 1
ATOM 1671 C C . TYR A 1 212 ? 8.431 19.005 -45.436 1.00 59.75 212 TYR A C 1
ATOM 1673 O O . TYR A 1 212 ? 8.805 20.141 -45.144 1.00 59.75 212 TYR A O 1
ATOM 1681 N N . SER A 1 213 ? 9.319 18.038 -45.694 1.00 52.22 213 SER A N 1
ATOM 1682 C CA . SER A 1 213 ? 10.747 18.345 -45.850 1.00 52.22 213 SER A CA 1
ATOM 1683 C C . SER A 1 213 ? 10.955 19.159 -47.133 1.00 52.22 213 SER A C 1
ATOM 1685 O O . SER A 1 213 ? 10.602 18.664 -48.207 1.00 52.22 213 SER A O 1
ATOM 1687 N N . PRO A 1 214 ? 11.525 20.382 -47.081 1.00 49.94 214 PRO A N 1
ATOM 1688 C CA . PRO A 1 214 ? 11.755 21.163 -48.285 1.00 49.94 214 PRO A CA 1
ATOM 1689 C C . PRO A 1 214 ? 12.789 20.436 -49.140 1.00 49.94 214 PRO A C 1
ATOM 1691 O O . PRO A 1 214 ? 13.976 20.381 -48.814 1.00 49.94 214 PRO A O 1
ATOM 1694 N N . GLN A 1 215 ? 12.343 19.862 -50.252 1.00 57.00 215 GLN A N 1
ATOM 1695 C CA . GLN A 1 215 ? 13.243 19.471 -51.321 1.00 57.00 215 GLN A CA 1
ATOM 1696 C C . GLN A 1 215 ? 13.805 20.753 -51.954 1.00 57.00 215 GLN A C 1
ATOM 1698 O O . GLN A 1 215 ? 13.113 21.421 -52.717 1.00 57.00 215 GLN A O 1
ATOM 1703 N N . GLY A 1 216 ? 15.066 21.096 -51.663 1.00 49.41 216 GLY A N 1
ATOM 1704 C CA . GLY A 1 216 ? 15.865 21.904 -52.589 1.00 49.41 216 GLY A CA 1
ATOM 1705 C C . GLY A 1 216 ? 16.947 22.827 -52.014 1.00 49.41 216 GLY A C 1
ATOM 1706 O O . GLY A 1 216 ? 16.642 23.808 -51.349 1.00 49.41 216 GLY A O 1
ATOM 1707 N N . ARG A 1 217 ? 18.176 22.585 -52.513 1.00 40.91 217 ARG A N 1
ATOM 1708 C CA . ARG A 1 217 ? 19.395 23.434 -52.594 1.00 40.91 217 ARG A CA 1
ATOM 1709 C C . ARG A 1 217 ? 20.322 23.412 -51.367 1.00 40.91 217 ARG A C 1
ATOM 1711 O O . ARG A 1 217 ? 19.955 23.859 -50.299 1.00 40.91 217 ARG A O 1
ATOM 1718 N N . GLY A 1 218 ? 21.575 22.974 -51.455 1.00 39.91 218 GLY A N 1
ATOM 1719 C CA . GLY A 1 218 ? 22.377 22.510 -52.583 1.00 39.91 218 GLY A CA 1
ATOM 1720 C C . GLY A 1 218 ? 23.717 21.979 -52.067 1.00 39.91 218 GLY A C 1
ATOM 1721 O O . GLY A 1 218 ? 24.175 22.346 -50.987 1.00 39.91 218 GLY A O 1
ATOM 1722 N N . THR A 1 219 ? 24.325 21.089 -52.840 1.00 50.53 219 THR A N 1
ATOM 1723 C CA . THR A 1 219 ? 25.700 20.616 -52.678 1.00 50.53 219 THR A CA 1
ATOM 1724 C C . THR A 1 219 ? 26.672 21.796 -52.579 1.00 50.53 219 THR A C 1
ATOM 1726 O O . THR A 1 219 ? 27.006 22.399 -53.596 1.00 50.53 219 THR A O 1
ATOM 1729 N N . PHE A 1 220 ? 27.146 22.115 -51.372 1.00 42.59 220 PHE A N 1
ATOM 1730 C CA . PHE A 1 220 ? 28.349 22.925 -51.178 1.00 42.59 220 PHE A CA 1
ATOM 1731 C C . PHE A 1 220 ? 29.531 22.001 -50.899 1.00 42.59 220 PHE A C 1
ATOM 1733 O O . PHE A 1 220 ? 29.464 21.095 -50.070 1.00 42.59 220 PHE A O 1
ATOM 1740 N N . GLY A 1 221 ? 30.572 22.205 -51.701 1.00 41.78 221 GLY A N 1
ATOM 1741 C CA . GLY A 1 221 ? 31.663 21.279 -51.936 1.00 41.78 221 GLY A CA 1
ATOM 1742 C C . GLY A 1 221 ? 32.460 20.852 -50.708 1.00 41.78 221 GLY A C 1
ATOM 1743 O O . GLY A 1 221 ? 32.595 21.548 -49.704 1.00 41.78 221 GLY A O 1
ATOM 1744 N N . THR A 1 222 ? 33.068 19.684 -50.871 1.00 44.41 222 THR A N 1
ATOM 1745 C CA . THR A 1 222 ? 34.192 19.185 -50.090 1.00 44.41 222 THR A CA 1
ATOM 1746 C C . THR A 1 222 ? 35.312 20.227 -50.022 1.00 44.41 222 THR A C 1
ATOM 1748 O O . THR A 1 222 ? 36.125 20.334 -50.941 1.00 44.41 222 THR A O 1
ATOM 1751 N N . PHE A 1 223 ? 35.401 20.969 -48.919 1.00 40.66 223 PHE A N 1
ATOM 1752 C CA . PHE A 1 223 ? 36.619 21.695 -48.571 1.00 40.66 223 PHE A CA 1
ATOM 1753 C C . PHE A 1 223 ? 37.612 20.709 -47.945 1.00 40.66 223 PHE A C 1
ATOM 1755 O O . PHE A 1 223 ? 37.465 20.276 -46.800 1.00 40.66 223 PHE A O 1
ATOM 1762 N N . ARG A 1 224 ? 38.626 20.324 -48.730 1.00 39.06 224 ARG A N 1
ATOM 1763 C CA . ARG A 1 224 ? 39.823 19.620 -48.253 1.00 39.06 224 ARG A CA 1
ATOM 1764 C C . ARG A 1 224 ? 40.496 20.467 -47.166 1.00 39.06 224 ARG A C 1
ATOM 1766 O O . ARG A 1 224 ? 41.030 21.531 -47.461 1.00 39.06 224 ARG A O 1
ATOM 1773 N N . LYS A 1 225 ? 40.528 19.977 -45.923 1.00 44.41 225 LYS A N 1
ATOM 1774 C CA . LYS A 1 225 ? 41.457 20.470 -44.895 1.00 44.41 225 LYS A CA 1
ATOM 1775 C C . LYS A 1 225 ? 42.860 19.966 -45.232 1.00 44.41 225 LYS A C 1
ATOM 1777 O O . LYS A 1 225 ? 43.202 18.820 -44.951 1.00 44.41 225 LYS A O 1
ATOM 1782 N N . THR A 1 226 ? 43.659 20.819 -45.861 1.00 42.03 226 THR A N 1
ATOM 1783 C CA . THR A 1 226 ? 45.110 20.659 -45.949 1.00 42.03 226 THR A CA 1
ATOM 1784 C C . THR A 1 226 ? 45.730 20.762 -44.558 1.00 42.03 226 THR A C 1
ATOM 1786 O O . THR A 1 226 ? 45.450 21.674 -43.784 1.00 42.03 226 THR A O 1
ATOM 1789 N N . THR A 1 227 ? 46.573 19.781 -44.266 1.00 47.84 227 THR A N 1
ATOM 1790 C CA . THR A 1 227 ? 47.482 19.664 -43.128 1.00 47.84 227 THR A CA 1
ATOM 1791 C C . THR A 1 227 ? 48.309 20.930 -42.902 1.00 47.84 227 THR A C 1
ATOM 1793 O O . THR A 1 227 ? 49.061 21.326 -43.790 1.00 47.84 227 THR A O 1
ATOM 1796 N N . PHE A 1 228 ? 48.266 21.486 -41.687 1.00 37.69 228 PHE A N 1
ATOM 1797 C CA . PHE A 1 228 ? 49.354 22.314 -41.169 1.00 37.69 228 PHE A CA 1
ATOM 1798 C C . PHE A 1 228 ? 49.987 21.608 -39.971 1.00 37.69 228 PHE A C 1
ATOM 1800 O O . PHE A 1 228 ? 49.347 21.320 -38.960 1.00 37.69 228 PHE A O 1
ATOM 1807 N N . ARG A 1 229 ? 51.252 21.253 -40.170 1.00 41.25 229 ARG A N 1
ATOM 1808 C CA . ARG A 1 229 ? 52.139 20.527 -39.273 1.00 41.25 229 ARG A CA 1
ATOM 1809 C C . ARG A 1 229 ? 52.861 21.582 -38.436 1.00 41.25 229 ARG A C 1
ATOM 1811 O O . ARG A 1 229 ? 53.721 22.279 -38.955 1.00 41.25 229 ARG A O 1
ATOM 1818 N N . GLY A 1 230 ? 52.501 21.710 -37.165 1.00 38.72 230 GLY A N 1
ATOM 1819 C CA . GLY A 1 230 ? 53.179 22.594 -36.219 1.00 38.72 230 GLY A CA 1
ATOM 1820 C C . GLY A 1 230 ? 53.279 21.894 -34.878 1.00 38.72 230 GLY A C 1
ATOM 1821 O O . GLY A 1 230 ? 52.328 21.901 -34.105 1.00 38.72 230 GLY A O 1
ATOM 1822 N N . GLY A 1 231 ? 54.400 21.214 -34.645 1.00 39.53 231 GLY A N 1
ATOM 1823 C CA . GLY A 1 231 ? 54.695 20.616 -33.353 1.00 39.53 231 GLY A CA 1
ATOM 1824 C C . GLY A 1 231 ? 55.125 21.681 -32.356 1.00 39.53 231 GLY A C 1
ATOM 1825 O O . GLY A 1 231 ? 55.904 22.556 -32.710 1.00 39.53 231 GLY A O 1
ATOM 1826 N N . PHE A 1 232 ? 54.691 21.551 -31.105 1.00 41.03 232 PHE A N 1
ATOM 1827 C CA . PHE A 1 232 ? 55.497 21.968 -29.967 1.00 41.03 232 PHE A CA 1
ATOM 1828 C C . PHE A 1 232 ? 55.310 20.992 -28.807 1.00 41.03 232 PHE A C 1
ATOM 1830 O O . PHE A 1 232 ? 54.213 20.561 -28.460 1.00 41.03 232 PHE A O 1
ATOM 1837 N N . ARG A 1 233 ? 56.469 20.603 -28.294 1.00 39.59 233 ARG A N 1
ATOM 1838 C CA . ARG A 1 233 ? 56.782 19.645 -27.242 1.00 39.59 233 ARG A CA 1
ATOM 1839 C C . ARG A 1 233 ? 56.712 20.394 -25.908 1.00 39.59 233 ARG A C 1
ATOM 1841 O O . ARG A 1 233 ? 57.294 21.467 -25.808 1.00 39.59 233 ARG A O 1
ATOM 1848 N N . GLY A 1 234 ? 56.068 19.833 -24.890 1.00 38.47 234 GLY A N 1
ATOM 1849 C CA . GLY A 1 234 ? 56.053 20.395 -23.536 1.00 38.47 234 GLY A CA 1
ATOM 1850 C C . GLY A 1 234 ? 55.609 19.344 -22.528 1.00 38.47 234 GLY A C 1
ATOM 1851 O O . GLY A 1 234 ? 54.651 18.628 -22.778 1.00 38.47 234 GLY A O 1
ATOM 1852 N N . GLN A 1 235 ? 56.386 19.184 -21.465 1.00 37.62 235 GLN A N 1
ATOM 1853 C CA . GLN A 1 235 ? 56.477 18.001 -20.615 1.00 37.62 235 GLN A CA 1
ATOM 1854 C C . GLN A 1 235 ? 55.401 17.913 -19.525 1.00 37.62 235 GLN A C 1
ATOM 1856 O O . GLN A 1 235 ? 54.754 18.888 -19.159 1.00 37.62 235 GLN A O 1
ATOM 1861 N N . ALA A 1 236 ? 55.286 16.695 -18.996 1.00 38.25 236 ALA A N 1
ATOM 1862 C CA . ALA A 1 236 ? 54.603 16.318 -17.769 1.00 38.25 236 ALA A CA 1
ATOM 1863 C C . ALA A 1 236 ? 55.054 17.132 -16.546 1.00 38.25 236 ALA A C 1
ATOM 1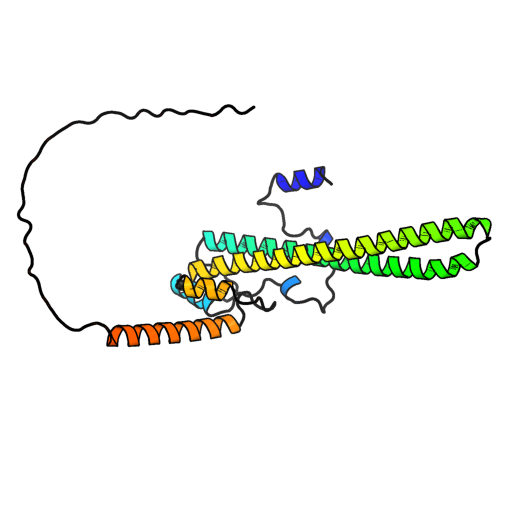865 O O . ALA A 1 236 ? 56.235 17.447 -16.436 1.00 38.25 236 ALA A O 1
ATOM 1866 N N . THR A 1 237 ? 54.170 17.322 -15.560 1.00 38.59 237 THR A N 1
ATOM 1867 C CA . THR A 1 237 ? 54.315 16.697 -14.227 1.00 38.59 237 THR A CA 1
ATOM 1868 C C . THR A 1 237 ? 53.149 17.004 -13.275 1.00 38.59 237 THR A C 1
ATOM 1870 O O . THR A 1 237 ? 52.690 18.129 -13.151 1.00 38.59 237 THR A O 1
ATOM 1873 N N . GLN A 1 238 ? 52.780 15.932 -12.572 1.00 40.59 238 GLN A N 1
ATOM 1874 C CA . GLN A 1 238 ? 52.371 15.820 -11.170 1.00 40.59 238 GLN A CA 1
ATOM 1875 C C . GLN A 1 238 ? 50.969 16.226 -10.693 1.00 40.59 238 GLN A C 1
ATOM 1877 O O . GLN A 1 238 ? 50.487 17.346 -10.795 1.00 40.59 238 GLN A O 1
ATOM 1882 N N . ALA A 1 239 ? 50.379 15.198 -10.084 1.00 41.81 239 ALA A N 1
ATOM 1883 C CA . ALA A 1 239 ? 49.204 15.174 -9.252 1.00 41.81 239 ALA A CA 1
ATOM 1884 C C . ALA A 1 239 ? 49.472 15.801 -7.879 1.00 41.81 239 ALA A C 1
ATOM 1886 O O . ALA A 1 239 ? 50.537 15.608 -7.294 1.00 41.81 239 ALA A O 1
ATOM 1887 N N . SER A 1 240 ? 48.442 16.421 -7.317 1.00 41.97 240 SER A N 1
ATOM 1888 C CA . SER A 1 240 ? 48.324 16.647 -5.881 1.00 41.97 240 SER A CA 1
ATOM 1889 C C . SER A 1 240 ? 46.847 16.612 -5.495 1.00 41.97 240 SER A C 1
ATOM 1891 O O . SER A 1 240 ? 46.058 17.514 -5.753 1.00 41.97 240 SER A O 1
ATOM 1893 N N . THR A 1 241 ? 46.475 15.485 -4.899 1.00 42.59 241 THR A N 1
ATOM 1894 C CA . THR A 1 241 ? 45.293 15.293 -4.065 1.00 42.59 241 THR A CA 1
ATOM 1895 C C . THR A 1 241 ? 45.378 16.181 -2.828 1.00 42.59 241 THR A C 1
ATOM 1897 O O . THR A 1 241 ? 46.348 16.084 -2.078 1.00 42.59 241 THR A O 1
ATOM 1900 N N . SER A 1 242 ? 44.330 16.953 -2.548 1.00 45.12 242 SER A N 1
ATOM 1901 C CA . SER A 1 242 ? 44.042 17.447 -1.202 1.00 45.12 242 SER A CA 1
ATOM 1902 C C . SER A 1 242 ? 42.619 17.053 -0.804 1.00 45.12 242 SER A C 1
ATOM 1904 O O . SER A 1 242 ? 41.622 17.450 -1.402 1.00 45.12 242 SER A O 1
ATOM 1906 N N . HIS A 1 243 ? 42.564 16.179 0.198 1.00 40.50 243 HIS A N 1
ATOM 1907 C CA . HIS A 1 243 ? 41.395 15.885 1.012 1.00 40.50 243 HIS A CA 1
ATOM 1908 C C . HIS A 1 243 ? 41.129 17.064 1.950 1.00 40.50 243 HIS A C 1
ATOM 1910 O O . HIS A 1 243 ? 42.032 17.503 2.659 1.00 40.50 243 HIS A O 1
ATOM 1916 N N . SER A 1 244 ? 39.877 17.500 2.024 1.00 47.28 244 SER A N 1
ATOM 1917 C CA . SER A 1 244 ? 39.370 18.342 3.105 1.00 47.28 244 SER A CA 1
ATOM 1918 C C . SER A 1 244 ? 38.016 17.803 3.568 1.00 47.28 244 SER A C 1
ATOM 1920 O O . SER A 1 244 ? 36.987 17.936 2.912 1.00 47.28 244 SER A O 1
ATOM 1922 N N . THR A 1 245 ? 38.049 17.129 4.714 1.00 53.72 245 THR A N 1
ATOM 1923 C CA . THR A 1 245 ? 36.902 16.801 5.568 1.00 53.72 245 THR A CA 1
ATOM 1924 C C . THR A 1 245 ? 36.295 18.069 6.169 1.00 53.72 245 THR A C 1
ATOM 1926 O O . THR A 1 245 ? 37.053 18.898 6.677 1.00 53.72 245 THR A O 1
ATOM 1929 N N . PRO A 1 246 ? 34.960 18.193 6.250 1.00 58.53 246 PRO A N 1
ATOM 1930 C CA . PRO A 1 246 ? 34.318 19.100 7.187 1.00 58.53 246 PRO A CA 1
ATOM 1931 C C . PRO A 1 246 ? 34.046 18.393 8.520 1.00 58.53 246 PRO A C 1
ATOM 1933 O O . PRO A 1 246 ? 33.451 17.316 8.571 1.00 58.53 246 PRO A O 1
ATOM 1936 N N . SER A 1 247 ? 34.493 19.042 9.590 1.00 49.09 247 SER A N 1
ATOM 1937 C CA . SER A 1 247 ? 34.094 18.805 10.975 1.00 49.09 247 SER A CA 1
ATOM 1938 C C . SER A 1 247 ? 32.662 19.309 11.174 1.00 49.09 247 SER A C 1
ATOM 1940 O O . SER A 1 247 ? 32.391 20.467 10.861 1.00 49.09 247 SER A O 1
ATOM 1942 N N . ASN A 1 248 ? 31.770 18.467 11.698 1.00 54.97 248 ASN A N 1
ATOM 1943 C CA . ASN A 1 248 ? 30.439 18.872 12.150 1.00 54.97 248 ASN A CA 1
ATOM 1944 C C . ASN A 1 248 ? 30.367 18.743 13.674 1.00 54.97 248 ASN A C 1
ATOM 1946 O O . ASN A 1 248 ? 30.639 17.672 14.221 1.00 54.97 248 ASN A O 1
ATOM 1950 N N . TYR A 1 249 ? 29.994 19.854 14.307 1.00 53.75 249 TYR A N 1
ATOM 1951 C CA . TYR A 1 249 ? 29.213 19.869 15.542 1.00 53.75 249 TYR A CA 1
ATOM 1952 C C . TYR A 1 249 ? 27.764 19.475 15.239 1.00 53.75 249 TYR A C 1
ATOM 1954 O O . TYR A 1 249 ? 27.311 19.756 14.104 1.00 53.75 249 TYR A O 1
#

pLDDT: mean 79.91, std 17.89, range [37.62, 98.12]

Foldseek 3Di:
DVVVVVVCVVCVPPDALDDVVLCVPLPDDPPPFCLLPDDFFADAVLLVLLCVLLVHPDDRRDAGNDPVLNVLLVVLSSLSNNLSSLLSVLVVQLVVLVVQLVVLVVQLVVLVVDDPVCSVVSVVVSVVSNVVSVVSNVVSVVSNVVSVVSNLVSLLSNLVSSNVSSPDDPVLSVVQSPDDDPSRHSGDPVSNVVSVVVVVVVVVVVVVVVVPDDPDDDDDDDDDDDDDDDDDDDDDDDDDDDDDDDDDD

Sequence (249 aa):
MLRHARQIFQEPVKSRAITPRVEKKYKAPPTDPAFITSQLPPDSVVVGAARKRANSYTSGDAPPPDKESRKFDAAGKRVAVQAANQWRIANSQALLARYDRAHWDEMQHLIEHLPKEFQKRAKQVVEEGQNISNNQIRSSMDAADTAARTINTAVTIRRHAWLRTSGFKPEIQQAVLNMPFNEQQLFGPEVDTAIEKLKKDTDTAKAMGALYSPQGRGTFGTFRKTTFRGGFRGQATQASTSHSTPSNY

Organism: Pleurodeles waltl (NCBI:txid8319)

Secondary structure (DSSP, 8-state):
-HHHHHHHHH-TTT--S--HHHHHHSPPPTTS-GGGTS-----SHHHHHHHHHTT----TTPPPSSHHHHHHHHHHHHHHHHHHHHHHHHHHHHHHHHHHHHHHHHHHHHGGGS-HHHHHHHHHHHHHHHHHHHHHHHHHHHHHHHHHHHHHHHHHHHHHHHHHHHT--HHHHHHHHTSPP-SS-SS-HHHHHHHHHHHHHHHHHHHHHHHTS-------------------------------PPP--